Protein AF-A0A4Q0ATI3-F1 (afdb_monomer_lite)

Structure (mmCIF, N/CA/C/O backbone):
data_AF-A0A4Q0ATI3-F1
#
_entry.id   AF-A0A4Q0ATI3-F1
#
loop_
_atom_site.group_PDB
_atom_site.id
_atom_site.type_symbol
_atom_site.label_atom_id
_atom_site.label_alt_id
_atom_site.label_comp_id
_atom_site.label_asym_id
_atom_site.label_entity_id
_atom_site.label_seq_id
_atom_site.pdbx_PDB_ins_code
_atom_site.Cartn_x
_atom_site.Cartn_y
_atom_site.Cartn_z
_atom_site.occupancy
_atom_site.B_iso_or_equiv
_atom_site.auth_seq_id
_atom_site.auth_comp_id
_atom_site.auth_asym_id
_atom_site.auth_atom_id
_atom_site.pdbx_PDB_model_num
ATOM 1 N N . MET A 1 1 ? -7.472 21.728 -26.990 1.00 36.69 1 MET A N 1
ATOM 2 C CA . MET A 1 1 ? -7.647 21.564 -25.530 1.00 36.69 1 MET A CA 1
ATOM 3 C C . MET A 1 1 ? -6.303 21.806 -24.862 1.00 36.69 1 MET A C 1
ATOM 5 O O . MET A 1 1 ? -5.359 21.087 -25.170 1.00 36.69 1 MET A O 1
ATOM 9 N N . CYS A 1 2 ? -6.178 22.841 -24.030 1.00 35.06 2 CYS A N 1
ATOM 10 C CA . CYS A 1 2 ? -4.958 23.088 -23.259 1.00 35.06 2 CYS A CA 1
ATOM 11 C C . CYS A 1 2 ? -4.830 22.022 -22.162 1.00 35.06 2 CYS A C 1
ATOM 13 O O . CYS A 1 2 ? -5.774 21.813 -21.405 1.00 35.06 2 CYS A O 1
ATOM 15 N N . ARG A 1 3 ? -3.687 21.327 -22.089 1.00 40.62 3 ARG A N 1
ATOM 16 C CA . ARG A 1 3 ? -3.383 20.433 -20.963 1.00 40.62 3 ARG A CA 1
ATOM 17 C C . ARG A 1 3 ? -3.217 21.284 -19.710 1.00 40.62 3 ARG A C 1
ATOM 19 O O . ARG A 1 3 ? -2.362 22.166 -19.693 1.00 40.62 3 ARG A O 1
ATOM 26 N N . VAL A 1 4 ? -4.017 21.004 -18.686 1.00 48.06 4 VAL A N 1
ATOM 27 C CA . VAL A 1 4 ? -3.806 21.563 -17.348 1.00 48.06 4 VAL A CA 1
ATOM 28 C C . VAL A 1 4 ? -2.417 21.108 -16.870 1.00 48.06 4 VAL A C 1
ATOM 30 O O . VAL A 1 4 ? -2.099 19.921 -17.010 1.00 48.06 4 VAL A O 1
ATOM 33 N N . PRO A 1 5 ? -1.549 22.017 -16.393 1.00 54.84 5 PRO A N 1
ATOM 34 C CA . PRO A 1 5 ? -0.256 21.641 -15.835 1.00 54.84 5 PRO A CA 1
ATOM 35 C C . PRO A 1 5 ? -0.455 20.708 -14.637 1.00 54.84 5 PRO A C 1
ATOM 37 O O . PRO A 1 5 ? -1.240 21.023 -13.749 1.00 54.84 5 PRO A O 1
ATOM 40 N N . GLN A 1 6 ? 0.257 19.578 -14.612 1.00 62.47 6 GLN A N 1
ATOM 41 C CA . GLN A 1 6 ? 0.248 18.680 -13.454 1.00 62.47 6 GLN A CA 1
ATOM 42 C C . GLN A 1 6 ? 0.822 19.389 -12.229 1.00 62.47 6 GLN A C 1
ATOM 44 O O . GLN A 1 6 ? 1.816 20.119 -12.340 1.00 62.47 6 GLN A O 1
ATOM 49 N N . THR A 1 7 ? 0.233 19.140 -11.063 1.00 76.25 7 THR A N 1
ATOM 50 C CA . THR A 1 7 ? 0.776 19.652 -9.801 1.00 76.25 7 THR A CA 1
ATOM 51 C C . THR A 1 7 ? 2.115 18.976 -9.475 1.00 76.25 7 THR A C 1
ATOM 53 O O . THR A 1 7 ? 2.451 17.904 -9.990 1.00 76.25 7 THR A O 1
ATOM 56 N N . PHE A 1 8 ? 2.926 19.597 -8.612 1.00 71.50 8 PHE A N 1
ATOM 57 C CA . PHE A 1 8 ? 4.184 18.989 -8.158 1.00 71.50 8 PHE A CA 1
ATOM 58 C C . PHE A 1 8 ? 3.948 17.637 -7.456 1.00 71.50 8 PHE A C 1
ATOM 60 O O . PHE A 1 8 ? 4.735 16.711 -7.660 1.00 71.50 8 PHE A O 1
ATOM 67 N N . SER A 1 9 ? 2.840 17.507 -6.710 1.00 77.81 9 SER A N 1
ATOM 68 C CA . SER A 1 9 ? 2.417 16.250 -6.072 1.00 77.81 9 SER A CA 1
ATOM 69 C C . SER A 1 9 ? 2.140 15.172 -7.113 1.00 77.81 9 SER A C 1
ATOM 71 O O . SER A 1 9 ? 2.820 14.151 -7.119 1.00 77.81 9 SER A O 1
ATOM 73 N N . GLU A 1 10 ? 1.266 15.448 -8.086 1.00 81.75 10 GLU A N 1
ATOM 74 C CA . GLU A 1 10 ? 0.911 14.500 -9.154 1.00 81.75 10 GLU A CA 1
ATOM 75 C C . GLU A 1 10 ? 2.138 14.028 -9.943 1.00 81.75 10 GLU A C 1
ATOM 77 O O . GLU A 1 10 ? 2.260 12.858 -10.325 1.00 81.75 10 GLU A O 1
ATOM 82 N N . ARG A 1 11 ? 3.090 14.938 -10.180 1.00 83.88 11 ARG A N 1
ATOM 83 C CA . ARG A 1 11 ? 4.348 14.594 -10.839 1.00 83.88 11 ARG A CA 1
ATOM 84 C C . ARG A 1 11 ? 5.186 13.642 -9.985 1.00 83.88 11 ARG A C 1
ATOM 86 O O . ARG A 1 11 ? 5.739 12.684 -10.529 1.00 83.88 11 ARG A O 1
ATOM 93 N N . ASN A 1 12 ? 5.301 13.900 -8.684 1.00 87.38 12 ASN A N 1
ATOM 94 C CA . ASN A 1 12 ? 6.060 13.055 -7.766 1.00 87.38 12 ASN A CA 1
ATOM 95 C C . ASN A 1 12 ? 5.412 11.668 -7.601 1.00 87.38 12 ASN A C 1
ATOM 97 O O . ASN A 1 12 ? 6.101 10.652 -7.690 1.00 87.38 12 ASN A O 1
ATOM 101 N N . GLU A 1 13 ? 4.087 11.614 -7.476 1.00 91.44 13 GLU A N 1
ATOM 102 C CA . GLU A 1 13 ? 3.298 10.376 -7.438 1.00 91.44 13 GLU A CA 1
ATOM 103 C C . GLU A 1 13 ? 3.524 9.535 -8.698 1.00 91.44 13 GLU A C 1
ATOM 105 O O . GLU A 1 13 ? 3.851 8.348 -8.623 1.00 91.44 13 GLU A O 1
ATOM 110 N N . GLY A 1 14 ? 3.444 10.161 -9.878 1.00 92.12 14 GLY A N 1
ATOM 111 C CA . GLY A 1 14 ? 3.711 9.491 -11.149 1.00 92.12 14 GLY A CA 1
ATOM 112 C C . GLY A 1 14 ? 5.133 8.930 -11.245 1.00 92.12 14 GLY A C 1
ATOM 113 O O . GLY A 1 14 ? 5.334 7.853 -11.813 1.00 92.12 14 GLY A O 1
ATOM 114 N N . ILE A 1 15 ? 6.124 9.617 -10.667 1.00 92.31 15 ILE A N 1
ATOM 115 C CA . ILE A 1 15 ? 7.509 9.134 -10.601 1.00 92.31 15 ILE A CA 1
ATOM 116 C C . ILE A 1 15 ? 7.609 7.905 -9.691 1.00 92.31 15 ILE A C 1
ATOM 118 O O . ILE A 1 15 ? 8.224 6.913 -10.088 1.00 92.31 15 ILE A O 1
ATOM 122 N N . ILE A 1 16 ? 6.993 7.942 -8.506 1.00 93.25 16 ILE A N 1
ATOM 123 C CA . ILE A 1 16 ? 6.996 6.821 -7.557 1.00 93.25 16 ILE A CA 1
ATOM 124 C C . ILE A 1 16 ? 6.342 5.587 -8.192 1.00 93.25 16 ILE A C 1
ATOM 126 O O . ILE A 1 16 ? 6.972 4.529 -8.253 1.00 93.25 16 ILE A O 1
ATOM 130 N N . ARG A 1 17 ? 5.137 5.737 -8.763 1.00 95.38 17 ARG A N 1
ATOM 131 C CA . ARG A 1 17 ? 4.416 4.665 -9.478 1.00 95.38 17 ARG A CA 1
ATOM 132 C C . ARG A 1 17 ? 5.239 4.077 -10.617 1.00 95.38 17 ARG A C 1
ATOM 134 O O . ARG A 1 17 ? 5.272 2.865 -10.814 1.00 95.38 17 ARG A O 1
ATOM 141 N N . THR A 1 18 ? 5.945 4.935 -11.350 1.00 94.94 18 THR A N 1
ATOM 142 C CA . THR A 1 18 ? 6.803 4.521 -12.463 1.00 94.94 18 THR A CA 1
ATOM 143 C C . THR A 1 18 ? 7.955 3.652 -11.997 1.00 94.94 18 THR A C 1
ATOM 145 O O . THR A 1 18 ? 8.135 2.558 -12.523 1.00 94.94 18 THR A O 1
ATOM 148 N N . VAL A 1 19 ? 8.735 4.114 -11.022 1.00 94.31 19 VAL A N 1
ATOM 149 C CA . VAL A 1 19 ? 9.889 3.351 -10.529 1.00 94.31 19 VAL A CA 1
ATOM 150 C C . VAL A 1 19 ? 9.429 2.027 -9.923 1.00 94.31 19 VAL A C 1
ATOM 152 O O . VAL A 1 19 ? 10.027 0.992 -10.220 1.00 94.31 19 VAL A O 1
ATOM 155 N N . ALA A 1 20 ? 8.334 2.058 -9.158 1.00 94.94 20 ALA A N 1
ATOM 156 C CA . ALA A 1 20 ? 7.694 0.876 -8.599 1.00 94.94 20 ALA A CA 1
ATOM 157 C C . ALA A 1 20 ? 7.330 -0.149 -9.673 1.00 94.94 20 ALA A C 1
ATOM 159 O O . ALA A 1 20 ? 7.746 -1.305 -9.586 1.00 94.94 20 ALA A O 1
ATOM 160 N N . LEU A 1 21 ? 6.609 0.279 -10.714 1.00 95.56 21 LEU A N 1
ATOM 161 C CA . LEU A 1 21 ? 6.236 -0.604 -11.810 1.00 95.56 21 LEU A CA 1
ATOM 162 C C . LEU A 1 21 ? 7.480 -1.152 -12.518 1.00 95.56 21 LEU A C 1
ATOM 164 O O . LEU A 1 21 ? 7.590 -2.358 -12.695 1.00 95.56 21 LEU A O 1
ATOM 168 N N . MET A 1 22 ? 8.449 -0.308 -12.886 1.00 95.12 22 MET A N 1
ATOM 169 C CA . MET A 1 22 ? 9.633 -0.775 -13.619 1.00 95.12 22 MET A CA 1
ATOM 170 C C . MET A 1 22 ? 10.433 -1.823 -12.833 1.00 95.12 22 MET A C 1
ATOM 172 O O . MET A 1 22 ? 10.896 -2.799 -13.421 1.00 95.12 22 MET A O 1
ATOM 176 N N . ARG A 1 23 ? 10.575 -1.658 -11.511 1.00 93.50 23 ARG A N 1
ATOM 177 C CA . ARG A 1 23 ? 11.232 -2.645 -10.639 1.00 93.50 23 ARG A CA 1
ATOM 178 C C . ARG A 1 23 ? 10.413 -3.923 -10.493 1.00 93.50 23 ARG A C 1
ATOM 180 O O . ARG A 1 23 ? 10.976 -5.012 -10.579 1.00 93.50 23 ARG A O 1
ATOM 187 N N . HIS A 1 24 ? 9.097 -3.799 -10.336 1.00 93.19 24 HIS A N 1
ATOM 188 C CA . HIS A 1 24 ? 8.193 -4.943 -10.279 1.00 93.19 24 HIS A CA 1
ATOM 189 C C . HIS A 1 24 ? 8.261 -5.783 -11.563 1.00 93.19 24 HIS A C 1
ATOM 191 O O . HIS A 1 24 ? 8.508 -6.987 -11.499 1.00 93.19 24 HIS A O 1
ATOM 197 N N . LEU A 1 25 ? 8.154 -5.145 -12.733 1.00 93.88 25 LEU A N 1
ATOM 198 C CA . LEU A 1 25 ? 8.261 -5.827 -14.023 1.00 93.88 25 LEU A CA 1
ATOM 199 C C . LEU A 1 25 ? 9.654 -6.429 -14.231 1.00 93.88 25 LEU A C 1
ATOM 201 O O . LEU A 1 25 ? 9.760 -7.545 -14.730 1.00 93.88 25 LEU A O 1
ATOM 205 N N . ALA A 1 26 ? 10.721 -5.729 -13.824 1.00 93.31 26 ALA A N 1
ATOM 206 C CA . ALA A 1 26 ? 12.080 -6.260 -13.892 1.00 93.31 26 ALA A CA 1
ATOM 207 C C . ALA A 1 26 ? 12.237 -7.553 -13.076 1.00 93.31 26 ALA A C 1
ATOM 209 O O . ALA A 1 26 ? 12.835 -8.513 -13.562 1.00 93.31 26 ALA A O 1
ATOM 210 N N . SER A 1 27 ? 11.644 -7.593 -11.880 1.00 92.75 27 SER A N 1
ATOM 211 C CA . SER A 1 27 ? 11.609 -8.783 -11.030 1.00 92.75 27 SER A CA 1
ATOM 212 C C . SER A 1 27 ? 10.852 -9.938 -11.695 1.00 92.75 27 SER A C 1
ATOM 214 O O . SER A 1 27 ? 11.406 -11.029 -11.817 1.00 92.75 27 SER A O 1
ATOM 216 N N . ILE A 1 28 ? 9.649 -9.683 -12.233 1.00 92.00 28 ILE A N 1
ATOM 217 C CA . ILE A 1 28 ? 8.835 -10.694 -12.939 1.00 92.00 28 ILE A CA 1
ATOM 218 C C . ILE A 1 28 ? 9.613 -11.350 -14.085 1.00 92.00 28 ILE A C 1
ATOM 220 O O . ILE A 1 28 ? 9.552 -12.564 -14.266 1.00 92.00 28 ILE A O 1
ATOM 224 N N . VAL A 1 29 ? 10.346 -10.556 -14.868 1.00 92.88 29 VAL A N 1
ATOM 225 C CA . VAL A 1 29 ? 11.060 -11.053 -16.056 1.00 92.88 29 VAL A CA 1
ATOM 226 C C . VAL A 1 29 ? 12.499 -11.493 -15.764 1.00 92.88 29 VAL A C 1
ATOM 228 O O . VAL A 1 29 ? 13.213 -11.887 -16.686 1.00 92.88 29 VAL A O 1
ATOM 231 N N . GLY A 1 30 ? 12.942 -11.427 -14.504 1.00 93.25 30 GLY A N 1
ATOM 232 C CA . GLY A 1 30 ? 14.261 -11.892 -14.069 1.00 93.25 30 GLY A CA 1
ATOM 233 C C . GLY A 1 30 ? 15.441 -11.014 -14.507 1.00 93.25 30 GLY A C 1
ATOM 234 O O . GLY A 1 30 ? 16.559 -11.512 -14.645 1.00 93.25 30 GLY A O 1
ATOM 235 N N . VAL A 1 31 ? 15.227 -9.715 -14.738 1.00 93.62 31 VAL A N 1
ATOM 236 C CA . VAL A 1 31 ? 16.283 -8.765 -15.142 1.00 93.62 31 VAL A CA 1
ATOM 237 C C . VAL A 1 31 ? 16.651 -7.816 -14.005 1.00 93.62 31 VAL A C 1
ATOM 239 O O . VAL A 1 31 ? 15.828 -7.460 -13.171 1.00 93.62 31 VAL A O 1
ATOM 242 N N . LYS A 1 32 ? 17.910 -7.367 -13.976 1.00 89.12 32 LYS A N 1
ATOM 243 C CA . LYS A 1 32 ? 18.469 -6.599 -12.849 1.00 89.12 32 LYS A CA 1
ATOM 244 C C . LYS A 1 32 ? 18.604 -5.103 -13.114 1.00 89.12 32 LYS A C 1
ATOM 246 O O . LYS A 1 32 ? 18.856 -4.338 -12.189 1.00 89.12 32 LYS A O 1
ATOM 251 N N . ASN A 1 33 ? 18.509 -4.665 -14.368 1.00 88.62 33 ASN A N 1
ATOM 252 C CA . ASN A 1 33 ? 18.711 -3.262 -14.723 1.00 88.62 33 ASN A CA 1
ATOM 253 C C . ASN A 1 33 ? 17.933 -2.845 -15.977 1.00 88.62 33 ASN A C 1
ATOM 255 O O . ASN A 1 33 ? 17.455 -3.678 -16.750 1.00 88.62 33 ASN A O 1
ATOM 259 N N . ALA A 1 34 ? 17.857 -1.529 -16.192 1.00 90.75 34 ALA A N 1
ATOM 260 C CA . ALA A 1 34 ? 17.110 -0.922 -17.291 1.00 90.75 34 ALA A CA 1
ATOM 261 C C . ALA A 1 34 ? 17.554 -1.406 -18.680 1.00 90.75 34 ALA A C 1
ATOM 263 O O . ALA A 1 34 ? 16.727 -1.533 -19.578 1.00 90.75 34 ALA A O 1
ATOM 264 N N . TYR A 1 35 ? 18.845 -1.688 -18.866 1.00 89.94 35 TYR A N 1
ATOM 265 C CA . TYR A 1 35 ? 19.375 -2.159 -20.144 1.00 89.94 35 TYR A CA 1
ATOM 266 C C . TYR A 1 35 ? 18.943 -3.598 -20.448 1.00 89.94 35 TYR A C 1
ATOM 268 O O . TYR A 1 35 ? 18.492 -3.889 -21.556 1.00 89.94 35 TYR A O 1
ATOM 276 N N . GLN A 1 36 ? 19.030 -4.492 -19.459 1.00 92.62 36 GLN A N 1
ATOM 277 C CA . GLN A 1 36 ? 18.541 -5.867 -19.580 1.00 92.62 36 GLN A CA 1
ATOM 278 C C . GLN A 1 36 ? 17.027 -5.898 -19.821 1.00 92.62 36 GLN A C 1
ATOM 280 O O . GLN A 1 36 ? 16.569 -6.627 -20.698 1.00 92.62 36 GLN A O 1
ATOM 285 N N . PHE A 1 37 ? 16.269 -5.052 -19.116 1.00 93.19 37 PHE A N 1
ATOM 286 C CA . PHE A 1 37 ? 14.837 -4.889 -19.359 1.00 93.19 37 PHE A CA 1
ATOM 287 C C . PHE A 1 37 ? 14.547 -4.410 -20.785 1.00 93.19 37 PHE A C 1
ATOM 289 O O . PHE A 1 37 ? 13.700 -4.979 -21.464 1.00 93.19 37 PHE A O 1
ATOM 296 N N . ALA A 1 38 ? 15.279 -3.406 -21.273 1.00 90.38 38 ALA A N 1
ATOM 297 C CA . ALA A 1 38 ? 15.101 -2.884 -22.623 1.00 90.38 38 ALA A CA 1
ATOM 298 C C . ALA A 1 38 ? 15.378 -3.944 -23.702 1.00 90.38 38 ALA A C 1
ATOM 300 O O . ALA A 1 38 ? 14.607 -4.065 -24.649 1.00 90.38 38 ALA A O 1
ATOM 301 N N . LYS A 1 39 ? 16.430 -4.759 -23.533 1.00 89.62 39 LYS A N 1
ATOM 302 C CA . LYS A 1 39 ? 16.717 -5.896 -24.424 1.00 89.62 39 LYS A CA 1
ATOM 303 C C . LYS A 1 39 ? 15.596 -6.928 -24.430 1.00 89.62 39 LYS A C 1
ATOM 305 O O . LYS A 1 39 ? 15.197 -7.388 -25.495 1.00 89.62 39 LYS A O 1
ATOM 310 N N . TRP A 1 40 ? 15.102 -7.290 -23.247 1.00 91.75 40 TRP A N 1
ATOM 311 C CA . TRP A 1 40 ? 13.974 -8.207 -23.119 1.00 91.75 40 TRP A CA 1
ATOM 312 C C . TRP A 1 40 ? 12.723 -7.647 -23.814 1.00 91.75 40 TRP A C 1
ATOM 314 O O . TRP A 1 40 ? 12.096 -8.348 -24.605 1.00 91.75 40 TRP A O 1
ATOM 324 N N . PHE A 1 41 ? 12.410 -6.370 -23.584 1.00 89.44 41 PHE A N 1
ATOM 325 C CA . PHE A 1 41 ? 11.259 -5.690 -24.175 1.00 89.44 41 PHE A CA 1
ATOM 326 C C . PHE A 1 41 ? 11.351 -5.639 -25.707 1.00 89.44 41 PHE A C 1
ATOM 328 O O . PHE A 1 41 ? 10.392 -5.997 -26.393 1.00 89.44 41 PHE A O 1
ATOM 335 N N . ASP A 1 42 ? 12.513 -5.249 -26.243 1.00 87.94 42 ASP A N 1
ATOM 336 C CA . ASP A 1 42 ? 12.778 -5.212 -27.686 1.00 87.94 42 ASP A CA 1
ATOM 337 C C . ASP A 1 42 ? 12.614 -6.608 -28.315 1.00 87.94 42 ASP A C 1
ATOM 339 O O . ASP A 1 42 ? 12.013 -6.731 -29.377 1.00 87.94 42 ASP A O 1
ATOM 343 N N . GLY A 1 43 ? 13.068 -7.671 -27.637 1.00 85.56 43 GLY A N 1
ATOM 344 C CA . GLY A 1 43 ? 12.930 -9.053 -28.113 1.00 85.56 43 GLY A CA 1
ATOM 345 C C . GLY A 1 43 ? 11.498 -9.603 -28.091 1.00 85.56 43 GLY A C 1
ATOM 346 O O . GLY A 1 43 ? 11.194 -10.544 -28.821 1.00 85.56 43 GLY A O 1
ATOM 347 N N . LYS A 1 44 ? 10.603 -9.035 -27.272 1.00 84.25 44 LYS A N 1
ATOM 348 C CA . LYS A 1 44 ? 9.177 -9.410 -27.228 1.00 84.25 44 LYS A CA 1
ATOM 349 C C . LYS A 1 44 ? 8.327 -8.626 -28.221 1.00 84.25 44 LYS A C 1
ATOM 351 O O . LYS A 1 44 ? 7.332 -9.149 -28.721 1.00 84.25 44 LYS A O 1
ATOM 356 N N . GLN A 1 45 ? 8.710 -7.392 -28.539 1.00 73.81 45 GLN A N 1
ATOM 357 C CA . GLN A 1 45 ? 8.115 -6.666 -29.654 1.00 73.81 45 GLN A CA 1
ATOM 358 C C . GLN A 1 45 ? 8.710 -7.197 -30.953 1.00 73.81 45 GLN A C 1
ATOM 360 O O . GLN A 1 45 ? 9.758 -6.727 -31.370 1.00 73.81 45 GLN A O 1
ATOM 365 N N . ASN A 1 46 ? 8.046 -8.177 -31.574 1.00 60.38 46 ASN A N 1
ATOM 366 C CA . ASN A 1 46 ? 8.428 -8.785 -32.854 1.00 60.38 46 ASN A CA 1
ATOM 367 C C . ASN A 1 46 ? 8.791 -7.686 -33.882 1.00 60.38 46 ASN A C 1
ATOM 3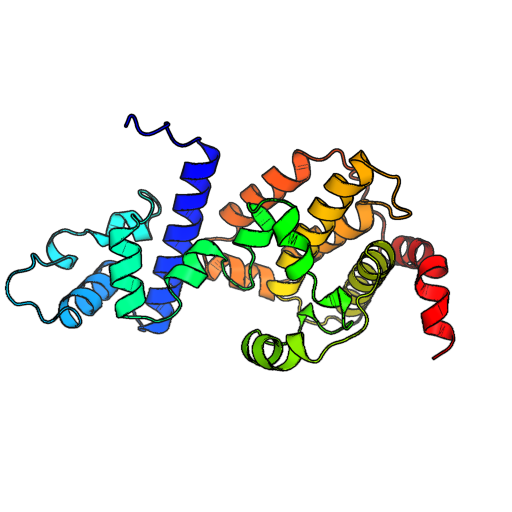69 O O . ASN A 1 46 ? 7.916 -7.024 -34.446 1.00 60.38 46 ASN A O 1
ATOM 373 N N . THR A 1 47 ? 10.084 -7.379 -34.011 1.00 53.66 47 THR A N 1
ATOM 374 C CA . THR A 1 47 ? 10.539 -6.050 -34.441 1.00 53.66 47 THR A CA 1
ATOM 375 C C . THR A 1 47 ? 10.715 -6.011 -35.951 1.00 53.66 47 THR A C 1
ATOM 377 O O . THR A 1 47 ? 11.825 -6.025 -36.470 1.00 53.66 47 THR A O 1
ATOM 380 N N . PHE A 1 48 ? 9.611 -5.897 -36.684 1.00 44.66 48 PHE A N 1
ATOM 381 C CA . PHE A 1 48 ? 9.665 -5.308 -38.019 1.00 44.66 48 PHE A CA 1
ATOM 382 C C . PHE A 1 48 ? 9.509 -3.783 -37.858 1.00 44.66 48 PHE A C 1
ATOM 384 O O . PHE A 1 48 ? 8.428 -3.284 -37.560 1.00 44.66 48 PHE A O 1
ATOM 391 N N . ASN A 1 49 ? 10.614 -3.037 -38.006 1.00 51.28 49 ASN A N 1
ATOM 392 C CA . ASN A 1 49 ? 10.672 -1.564 -38.099 1.00 51.28 49 ASN A CA 1
ATOM 393 C C . ASN A 1 49 ? 10.383 -0.695 -36.848 1.00 51.28 49 ASN A C 1
ATOM 395 O O . ASN A 1 49 ? 9.961 0.454 -36.988 1.00 51.28 49 ASN A O 1
ATOM 399 N N . ARG A 1 50 ? 10.682 -1.142 -35.619 1.00 60.53 50 ARG A N 1
ATOM 400 C CA . ARG A 1 50 ? 10.751 -0.227 -34.452 1.00 60.53 50 ARG A CA 1
ATOM 401 C C . ARG A 1 50 ? 12.187 -0.049 -33.963 1.00 60.53 50 ARG A C 1
ATOM 403 O O . ARG A 1 50 ? 12.919 -1.021 -33.823 1.00 60.53 50 ARG A O 1
ATOM 410 N N . ALA A 1 51 ? 12.582 1.201 -33.706 1.00 65.25 51 ALA A N 1
ATOM 411 C CA . ALA A 1 51 ? 13.895 1.530 -33.155 1.00 65.25 51 ALA A CA 1
ATOM 412 C C . ALA A 1 51 ? 14.092 0.873 -31.776 1.00 65.25 51 ALA A C 1
ATOM 414 O O . ALA A 1 51 ? 13.197 0.938 -30.930 1.00 65.25 51 ALA A O 1
ATOM 415 N N . SER A 1 52 ? 15.265 0.268 -31.554 1.00 72.50 52 SER A N 1
ATOM 416 C CA . SER A 1 52 ? 15.607 -0.417 -30.301 1.00 72.50 52 SER A CA 1
ATOM 417 C C . SER A 1 52 ? 15.547 0.538 -29.107 1.00 72.50 52 SER A C 1
ATOM 419 O O . SER A 1 52 ? 16.235 1.564 -29.070 1.00 72.50 52 SER A O 1
ATOM 421 N N . THR A 1 53 ? 14.757 0.173 -28.097 1.00 76.31 53 THR A N 1
ATOM 422 C CA . THR A 1 53 ? 14.665 0.933 -26.846 1.00 76.31 53 THR A CA 1
ATOM 423 C C . THR A 1 53 ? 15.901 0.752 -25.969 1.00 76.31 53 THR A C 1
ATOM 425 O O . THR A 1 53 ? 16.205 1.634 -25.158 1.00 76.31 53 THR A O 1
ATOM 428 N N . ALA A 1 54 ? 16.640 -0.348 -26.157 1.00 71.38 54 ALA A N 1
ATOM 429 C CA . ALA A 1 54 ? 17.930 -0.579 -25.517 1.00 71.38 54 ALA A CA 1
ATOM 430 C C . ALA A 1 54 ? 19.000 0.390 -26.034 1.00 71.38 54 ALA A C 1
ATOM 432 O O . ALA A 1 54 ? 19.710 0.993 -25.230 1.00 71.38 54 ALA A O 1
ATOM 433 N N . ALA A 1 55 ? 19.074 0.592 -27.354 1.00 67.81 55 ALA A N 1
ATOM 434 C CA . ALA A 1 55 ? 20.024 1.523 -27.963 1.00 67.81 55 ALA A CA 1
ATOM 435 C C . ALA A 1 55 ? 19.717 2.987 -27.607 1.00 67.81 55 ALA A C 1
ATOM 437 O O . ALA A 1 55 ? 20.629 3.777 -27.382 1.00 67.81 55 ALA A O 1
ATOM 438 N N . SER A 1 56 ? 18.435 3.349 -27.505 1.00 71.69 56 SER A N 1
ATOM 439 C CA . SER A 1 56 ? 18.025 4.722 -27.193 1.00 71.69 56 SER A CA 1
ATOM 440 C C . SER A 1 56 ? 18.005 5.044 -25.691 1.00 71.69 56 SER A C 1
ATOM 442 O O . SER A 1 56 ? 17.638 6.156 -25.316 1.00 71.69 56 SER A O 1
ATOM 444 N N . GLY A 1 57 ? 18.275 4.065 -24.818 1.00 76.38 57 GLY A N 1
ATOM 445 C CA . GLY A 1 57 ? 18.173 4.224 -23.366 1.00 76.38 57 GLY A CA 1
ATOM 446 C C . GLY A 1 57 ? 16.776 4.631 -22.883 1.00 76.38 57 GLY A C 1
ATOM 447 O O . GLY A 1 57 ? 16.653 5.262 -21.838 1.00 76.38 57 GLY A O 1
ATOM 448 N N . LYS A 1 58 ? 15.708 4.304 -23.626 1.00 80.50 58 LYS A N 1
ATOM 449 C CA . LYS A 1 58 ? 14.359 4.862 -23.390 1.00 80.50 58 LYS A CA 1
ATOM 450 C C . LYS A 1 58 ? 13.857 4.613 -21.967 1.00 80.50 58 LYS A C 1
ATOM 452 O O . LYS A 1 58 ? 13.273 5.499 -21.352 1.00 80.50 58 LYS A O 1
ATOM 457 N N . TRP A 1 59 ? 14.113 3.413 -21.454 1.00 88.19 59 TRP A N 1
ATOM 458 C CA . TRP A 1 59 ? 13.649 2.972 -20.143 1.00 88.19 59 TRP A CA 1
ATOM 459 C C . TRP A 1 59 ? 14.528 3.458 -18.987 1.00 88.19 59 TRP A C 1
ATOM 461 O O . TRP A 1 59 ? 14.063 3.468 -17.851 1.00 88.19 59 TRP A O 1
ATOM 471 N N . SER A 1 60 ? 15.770 3.896 -19.238 1.00 88.69 60 SER A N 1
ATOM 472 C CA . SER A 1 60 ? 16.710 4.263 -18.164 1.00 88.69 60 SER A CA 1
ATOM 473 C C . SER A 1 60 ? 16.164 5.392 -17.290 1.00 88.69 60 SER A C 1
ATOM 475 O O . SER A 1 60 ? 16.195 5.296 -16.066 1.00 88.69 60 SER A O 1
ATOM 477 N N . ARG A 1 61 ? 15.557 6.403 -17.920 1.00 90.56 61 ARG A N 1
ATOM 478 C CA . ARG A 1 61 ? 14.947 7.556 -17.243 1.00 90.56 61 ARG A CA 1
ATOM 479 C C . ARG A 1 61 ? 13.716 7.183 -16.416 1.00 90.56 61 ARG A C 1
ATOM 481 O O . ARG A 1 61 ? 13.434 7.850 -15.422 1.00 90.56 61 ARG A O 1
ATOM 488 N N . ASN A 1 62 ? 12.987 6.138 -16.815 1.00 91.94 62 ASN A N 1
ATOM 489 C CA . ASN A 1 62 ? 11.865 5.611 -16.039 1.00 91.94 62 ASN A CA 1
ATOM 490 C C . ASN A 1 62 ? 12.380 4.837 -14.817 1.00 91.94 62 ASN A C 1
ATOM 492 O O . ASN A 1 62 ? 11.952 5.112 -13.701 1.00 91.94 62 ASN A O 1
ATOM 496 N N . PHE A 1 63 ? 13.364 3.949 -14.999 1.00 90.50 63 PHE A N 1
ATOM 497 C CA . PHE A 1 63 ? 13.995 3.207 -13.899 1.00 90.50 63 PHE A CA 1
ATOM 498 C C . PHE A 1 63 ? 14.646 4.119 -12.852 1.00 90.50 63 PHE A C 1
ATOM 500 O O . PHE A 1 63 ? 14.590 3.824 -11.662 1.00 90.50 63 PHE A O 1
ATOM 507 N N . SER A 1 64 ? 15.253 5.228 -13.279 1.00 88.56 64 SER A N 1
ATOM 508 C CA . SER A 1 64 ? 15.893 6.189 -12.378 1.00 88.56 64 SER A CA 1
ATOM 509 C C . SER A 1 64 ? 14.915 7.186 -11.743 1.00 88.56 64 SER A C 1
ATOM 511 O O . SER A 1 64 ? 15.350 8.068 -11.007 1.00 88.56 64 SER A O 1
ATOM 513 N N . GLY A 1 65 ? 13.621 7.129 -12.079 1.00 87.88 65 GLY A N 1
ATOM 514 C CA . GLY A 1 65 ? 12.616 8.063 -11.567 1.00 87.88 65 GLY A CA 1
ATOM 515 C C . GLY A 1 65 ? 12.787 9.506 -12.044 1.00 87.88 65 GLY A C 1
ATOM 516 O O . GLY A 1 65 ? 12.391 10.435 -11.349 1.00 87.88 65 GLY A O 1
ATOM 517 N N . GLN A 1 66 ? 13.390 9.723 -13.215 1.00 88.06 66 GLN A N 1
ATOM 518 C CA . GLN A 1 66 ? 13.494 11.062 -13.808 1.00 88.06 66 GLN A CA 1
ATOM 519 C C . GLN A 1 66 ? 12.221 11.464 -14.559 1.00 88.06 66 GLN A C 1
ATOM 521 O O . GLN A 1 66 ? 11.932 12.653 -14.703 1.00 88.06 66 GLN A O 1
ATOM 526 N N . VAL A 1 67 ? 11.499 10.480 -15.105 1.00 90.19 67 VAL A N 1
ATOM 527 C CA . VAL A 1 67 ? 10.312 10.693 -15.940 1.00 90.19 67 VAL A CA 1
ATOM 528 C C . VAL A 1 67 ? 9.268 9.627 -15.632 1.00 90.19 67 VAL A C 1
ATOM 530 O O . VAL A 1 67 ? 9.591 8.439 -15.579 1.00 90.19 67 VAL A O 1
ATOM 533 N N . SER A 1 68 ? 8.014 10.052 -15.487 1.00 91.88 68 SER A N 1
ATOM 534 C CA . SER A 1 68 ? 6.874 9.153 -15.316 1.00 91.88 68 SER A CA 1
ATOM 535 C C . SER A 1 68 ? 6.517 8.426 -16.617 1.00 91.88 68 SER A C 1
ATOM 537 O O . SER A 1 68 ? 6.743 8.940 -17.717 1.00 91.88 68 SER A O 1
ATOM 539 N N . LEU A 1 69 ? 5.939 7.232 -16.513 1.00 91.38 69 LEU A N 1
ATOM 540 C CA . LEU A 1 69 ? 5.414 6.501 -17.660 1.00 91.38 69 LEU A CA 1
ATOM 541 C C . LEU A 1 69 ? 4.231 7.247 -18.276 1.00 91.38 69 LEU A C 1
ATOM 543 O O . LEU A 1 69 ? 3.350 7.760 -17.587 1.00 91.38 69 LEU A O 1
ATOM 547 N N . LYS A 1 70 ? 4.215 7.296 -19.606 1.00 90.25 70 LYS A N 1
ATOM 548 C CA . LYS A 1 70 ? 3.075 7.796 -20.380 1.00 90.25 70 LYS A CA 1
ATOM 549 C C . LYS A 1 70 ? 2.051 6.680 -20.592 1.00 90.25 70 LYS A C 1
ATOM 551 O O . LYS A 1 70 ? 2.426 5.511 -20.637 1.00 90.25 70 LYS A O 1
ATOM 556 N N . GLY A 1 71 ? 0.789 7.048 -20.832 1.00 89.12 71 GLY A N 1
ATOM 557 C CA . GLY A 1 71 ? -0.301 6.096 -21.096 1.00 89.12 71 GLY A CA 1
ATOM 558 C C . GLY A 1 71 ? 0.035 5.066 -22.179 1.00 89.12 71 GLY A C 1
ATOM 559 O O . GLY A 1 71 ? -0.048 3.874 -21.923 1.00 89.12 71 GLY A O 1
ATOM 560 N N . GLU A 1 72 ? 0.566 5.514 -23.321 1.00 88.38 72 GLU A N 1
ATOM 561 C CA . GLU A 1 72 ? 0.996 4.622 -24.410 1.00 88.38 72 GLU A CA 1
ATOM 562 C C . GLU A 1 72 ? 2.082 3.619 -23.984 1.00 88.38 72 GLU A C 1
ATOM 564 O O . GLU A 1 72 ? 2.141 2.505 -24.494 1.00 88.38 72 GLU A O 1
ATOM 569 N N . GLN A 1 73 ? 2.976 4.001 -23.063 1.00 90.31 73 GLN A N 1
ATOM 570 C CA . GLN A 1 73 ? 3.995 3.081 -22.550 1.00 90.31 73 GLN A CA 1
ATOM 571 C C . GLN A 1 73 ? 3.361 2.032 -21.639 1.00 90.31 73 GLN A C 1
ATOM 573 O O . GLN A 1 73 ? 3.735 0.868 -21.734 1.00 90.31 73 GLN A O 1
ATOM 578 N N . LEU A 1 74 ? 2.396 2.429 -20.806 1.00 92.31 74 LEU A N 1
ATOM 579 C CA . LEU A 1 74 ? 1.635 1.503 -19.967 1.00 92.31 74 LEU A CA 1
ATOM 580 C C . LEU A 1 74 ? 0.844 0.510 -20.822 1.00 92.31 74 LEU A C 1
ATOM 582 O O . LEU A 1 74 ? 0.907 -0.680 -20.550 1.00 92.31 74 LEU A O 1
ATOM 586 N N . ASP A 1 75 ? 0.207 0.961 -21.906 1.00 89.75 75 ASP A N 1
ATOM 587 C CA . ASP A 1 75 ? -0.511 0.074 -22.834 1.00 89.75 75 ASP A CA 1
ATOM 588 C C . ASP A 1 75 ? 0.407 -0.975 -23.468 1.00 89.75 75 ASP A C 1
ATOM 590 O O . ASP A 1 75 ? 0.016 -2.124 -23.672 1.00 89.75 75 ASP A O 1
ATOM 594 N N . LEU A 1 76 ? 1.644 -0.594 -23.796 1.00 89.25 76 LEU A N 1
ATOM 595 C CA . LEU A 1 76 ? 2.626 -1.535 -24.328 1.00 89.25 76 LEU A CA 1
ATOM 596 C C . LEU A 1 76 ? 3.110 -2.530 -23.271 1.00 89.25 76 LEU A C 1
ATOM 598 O O . LEU A 1 76 ? 3.365 -3.681 -23.618 1.00 89.25 76 LEU A O 1
ATOM 602 N N . LEU A 1 77 ? 3.265 -2.094 -22.020 1.00 91.88 77 LEU A N 1
ATOM 603 C CA . LEU A 1 77 ? 3.679 -2.960 -20.916 1.00 91.88 77 LEU A CA 1
ATOM 604 C C . LEU A 1 77 ? 2.566 -3.946 -20.542 1.00 91.88 77 LEU A C 1
ATOM 606 O O . LEU A 1 77 ? 2.853 -5.132 -20.435 1.00 91.88 77 LEU A O 1
ATOM 610 N N . GLU A 1 78 ? 1.315 -3.489 -20.466 1.00 92.44 78 GLU A N 1
ATOM 611 C CA . GLU A 1 78 ? 0.130 -4.313 -20.170 1.00 92.44 78 GLU A CA 1
ATOM 612 C C . GLU A 1 78 ? -0.053 -5.457 -21.175 1.00 92.44 78 GLU A C 1
ATOM 614 O O . GLU A 1 78 ? -0.388 -6.580 -20.815 1.00 92.44 78 GLU A O 1
ATOM 619 N N . ARG A 1 79 ? 0.230 -5.201 -22.458 1.00 90.56 79 ARG A N 1
ATOM 620 C CA . ARG A 1 79 ? 0.176 -6.241 -23.500 1.00 90.56 79 ARG A CA 1
ATOM 621 C C . ARG A 1 79 ? 1.201 -7.357 -23.302 1.00 90.56 79 ARG A C 1
ATOM 623 O O . ARG A 1 79 ? 1.005 -8.446 -23.831 1.00 90.56 79 ARG A O 1
ATOM 630 N N . LEU A 1 80 ? 2.321 -7.070 -22.639 1.00 89.94 80 LEU A N 1
ATOM 631 C CA . LEU A 1 80 ? 3.405 -8.031 -22.422 1.00 89.94 80 LEU A CA 1
ATOM 632 C C . LEU A 1 80 ? 3.315 -8.707 -21.056 1.00 89.94 80 LEU A C 1
ATOM 634 O O . LEU A 1 80 ? 3.690 -9.870 -20.928 1.00 89.94 80 LEU A O 1
ATOM 638 N N . ILE A 1 81 ? 2.871 -7.965 -20.046 1.00 90.94 81 ILE A N 1
ATOM 639 C CA . ILE A 1 81 ? 2.726 -8.415 -18.668 1.00 90.94 81 ILE A CA 1
ATOM 640 C C . ILE A 1 81 ? 1.333 -7.964 -18.218 1.00 90.94 81 ILE A C 1
ATOM 642 O O . ILE A 1 81 ? 1.150 -6.765 -17.989 1.00 90.94 81 ILE A O 1
ATOM 646 N N . PRO A 1 82 ? 0.369 -8.899 -18.118 1.00 89.62 82 PRO A N 1
ATOM 647 C CA . PRO A 1 82 ? -0.953 -8.601 -17.580 1.00 89.62 82 PRO A CA 1
ATOM 648 C C . PRO A 1 82 ? -0.849 -7.954 -16.194 1.00 89.62 82 PRO A C 1
ATOM 650 O O . PRO A 1 82 ? 0.068 -8.273 -15.437 1.00 89.62 82 PRO A O 1
ATOM 653 N N . ASP A 1 83 ? -1.779 -7.055 -15.873 1.00 89.81 83 ASP A N 1
ATOM 654 C CA . ASP A 1 83 ? -1.870 -6.309 -14.609 1.00 89.81 83 ASP A CA 1
ATOM 655 C C . ASP A 1 83 ? -0.809 -5.210 -14.390 1.00 89.81 83 ASP A C 1
ATOM 657 O O . ASP A 1 83 ? -0.810 -4.555 -13.344 1.00 89.81 83 ASP A O 1
ATOM 661 N N . ALA A 1 84 ? 0.069 -4.921 -15.356 1.00 93.38 84 ALA A N 1
ATOM 662 C CA . ALA A 1 84 ? 1.052 -3.835 -15.246 1.00 93.38 84 ALA A CA 1
ATOM 663 C C . ALA A 1 84 ? 0.395 -2.461 -15.004 1.00 93.38 84 ALA A C 1
ATOM 665 O O . ALA A 1 84 ? 0.853 -1.668 -14.176 1.00 93.38 84 ALA A O 1
ATOM 666 N N . ARG A 1 85 ? -0.702 -2.175 -15.705 1.00 94.75 85 ARG A N 1
ATOM 667 C CA . ARG A 1 85 ? -1.525 -0.976 -15.543 1.00 94.75 85 ARG A CA 1
ATOM 668 C C . ARG A 1 85 ? -2.174 -0.947 -14.169 1.00 94.75 85 ARG A C 1
ATOM 670 O O . ARG A 1 85 ? -2.077 0.069 -13.485 1.00 94.75 85 ARG A O 1
ATOM 677 N N . ARG A 1 86 ? -2.775 -2.062 -13.746 1.00 93.12 86 ARG A N 1
ATOM 678 C CA . ARG A 1 86 ? -3.390 -2.180 -12.421 1.00 93.12 86 ARG A CA 1
ATOM 679 C C . ARG A 1 86 ? -2.362 -1.901 -11.325 1.00 93.12 86 ARG A C 1
ATOM 681 O O . ARG A 1 86 ? -2.618 -1.082 -10.449 1.00 93.12 86 ARG A O 1
ATOM 688 N N . PHE A 1 87 ? -1.171 -2.492 -11.417 1.00 94.38 87 PHE A N 1
ATOM 689 C CA . PHE A 1 87 ? -0.076 -2.236 -10.482 1.00 94.38 87 PHE A CA 1
ATOM 690 C C . PHE A 1 87 ? 0.369 -0.765 -10.493 1.00 94.38 87 PHE A C 1
ATOM 692 O O . PHE A 1 87 ? 0.656 -0.196 -9.442 1.00 94.38 87 PHE A O 1
ATOM 699 N N . TYR A 1 88 ? 0.423 -0.120 -11.660 1.00 95.31 88 TYR A N 1
ATOM 700 C CA . TYR A 1 88 ? 0.764 1.301 -11.752 1.00 95.31 88 TYR A CA 1
ATOM 701 C C . TYR A 1 88 ? -0.275 2.201 -11.074 1.00 95.31 88 TYR A C 1
ATOM 703 O O . TYR A 1 88 ? 0.090 3.167 -10.406 1.00 95.31 88 TYR A O 1
ATOM 711 N N . GLU A 1 89 ? -1.558 1.900 -11.257 1.00 93.62 89 GLU A N 1
ATOM 712 C CA . GLU A 1 89 ? -2.671 2.723 -10.780 1.00 93.62 89 GLU A CA 1
ATOM 713 C C . GLU A 1 89 ? -2.955 2.493 -9.288 1.00 93.62 89 GLU A C 1
ATOM 715 O O . GLU A 1 89 ? -3.059 3.461 -8.534 1.00 93.62 89 GLU A O 1
ATOM 720 N N . GLN A 1 90 ? -3.013 1.229 -8.860 1.00 94.62 90 GLN A N 1
ATOM 721 C CA . GLN A 1 90 ? -3.410 0.822 -7.505 1.00 94.62 90 GLN A CA 1
ATOM 722 C C . GLN A 1 90 ? -2.219 0.575 -6.582 1.00 94.62 90 GLN A C 1
ATOM 724 O O . GLN A 1 90 ? -2.263 0.891 -5.395 1.00 94.62 90 GLN A O 1
ATOM 729 N N . GLY A 1 91 ? -1.121 0.063 -7.128 1.00 93.62 91 GLY A N 1
ATOM 730 C CA . GLY A 1 91 ? 0.084 -0.232 -6.368 1.00 93.62 91 GLY A CA 1
ATOM 731 C C . GLY A 1 91 ? 0.097 -1.590 -5.693 1.00 93.62 91 GLY A C 1
ATOM 732 O O . GLY A 1 91 ? -0.867 -2.352 -5.764 1.00 93.62 91 GLY A O 1
ATOM 733 N N . PRO A 1 92 ? 1.225 -1.913 -5.045 1.00 92.56 92 PRO A N 1
ATOM 734 C CA . PRO A 1 92 ? 1.362 -3.149 -4.295 1.00 92.56 92 PRO A CA 1
ATOM 735 C C . PRO A 1 92 ? 0.372 -3.136 -3.133 1.00 92.56 92 PRO A C 1
ATOM 737 O O . PRO A 1 92 ? 0.389 -2.209 -2.328 1.00 92.56 92 PRO A O 1
ATOM 740 N N . ALA A 1 93 ? -0.483 -4.156 -3.074 1.00 93.75 93 ALA A N 1
ATOM 741 C CA . ALA A 1 93 ? -1.561 -4.260 -2.098 1.00 93.75 93 ALA A CA 1
ATOM 742 C C . ALA A 1 93 ? -2.407 -2.970 -1.965 1.00 93.75 93 ALA A C 1
ATOM 744 O O . ALA A 1 93 ? -2.765 -2.566 -0.864 1.00 93.75 93 ALA A O 1
ATOM 745 N N . ASP A 1 94 ? -2.707 -2.317 -3.096 1.00 95.62 94 ASP A N 1
ATOM 746 C CA . ASP A 1 94 ? -3.506 -1.084 -3.195 1.00 95.62 94 ASP A CA 1
ATOM 747 C C . ASP A 1 94 ? -2.922 0.156 -2.483 1.00 95.62 94 ASP A C 1
ATOM 749 O O . ASP A 1 94 ? -3.628 1.142 -2.249 1.00 95.62 94 ASP A O 1
ATOM 753 N N . LEU A 1 95 ? -1.619 0.154 -2.180 1.00 96.00 95 LEU A N 1
ATOM 754 C CA . LEU A 1 95 ? -0.945 1.239 -1.461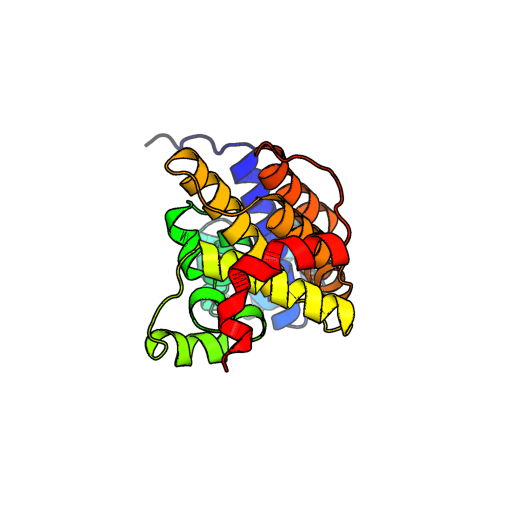 1.00 96.00 95 LEU A CA 1
ATOM 755 C C . LEU A 1 95 ? -1.083 2.616 -2.138 1.00 96.00 95 LEU A C 1
ATOM 757 O O . LEU A 1 95 ? -1.207 3.630 -1.452 1.00 96.00 95 LEU A O 1
ATOM 761 N N . TRP A 1 96 ? -1.082 2.691 -3.474 1.00 96.12 96 TRP A N 1
ATOM 762 C CA . TRP A 1 96 ? -1.267 3.971 -4.176 1.00 96.12 96 TRP A CA 1
ATOM 763 C C . TRP A 1 96 ? -2.698 4.476 -4.072 1.00 96.12 96 TRP A C 1
ATOM 765 O O . TRP A 1 96 ? -2.904 5.688 -3.988 1.00 96.12 96 TRP A O 1
ATOM 775 N N . THR A 1 97 ? -3.669 3.564 -4.077 1.00 96.19 97 THR A N 1
ATOM 776 C CA . THR A 1 97 ? -5.070 3.899 -3.821 1.00 96.19 97 THR A CA 1
ATOM 777 C C . THR A 1 97 ? -5.188 4.460 -2.404 1.00 96.19 97 THR A C 1
ATOM 779 O O . THR A 1 97 ? -5.622 5.596 -2.233 1.00 96.19 97 THR A O 1
ATOM 782 N N . ALA A 1 98 ? -4.663 3.742 -1.406 1.00 96.69 98 ALA A N 1
ATOM 783 C CA . ALA A 1 98 ? -4.677 4.175 -0.011 1.00 96.69 98 ALA A CA 1
ATOM 784 C C . ALA A 1 98 ? -4.056 5.566 0.192 1.00 96.69 98 ALA A C 1
ATOM 786 O O . ALA A 1 98 ? -4.602 6.380 0.934 1.00 96.69 98 ALA A O 1
ATOM 787 N N . LEU A 1 99 ? -2.953 5.875 -0.495 1.00 94.38 99 LEU A N 1
ATOM 788 C CA . LEU A 1 99 ? -2.255 7.155 -0.366 1.00 94.38 99 LEU A CA 1
ATOM 789 C C . LEU A 1 99 ? -2.938 8.321 -1.088 1.00 94.38 99 LEU A C 1
ATOM 791 O O . LEU A 1 99 ? -3.026 9.412 -0.526 1.00 94.38 99 LEU A O 1
ATOM 795 N N . TRP A 1 100 ? -3.382 8.118 -2.329 1.00 93.50 100 TRP A N 1
ATOM 796 C CA . TRP A 1 100 ? -3.649 9.237 -3.243 1.00 93.50 100 TRP A CA 1
ATOM 797 C C . TRP A 1 100 ? -5.032 9.220 -3.892 1.00 93.50 100 TRP A C 1
ATOM 799 O O . TRP A 1 100 ? -5.397 10.194 -4.546 1.00 93.50 100 TRP A O 1
ATOM 809 N N . SER A 1 101 ? -5.828 8.155 -3.743 1.00 93.81 101 SER A N 1
ATOM 810 C CA . SER A 1 101 ? -7.187 8.162 -4.297 1.00 93.81 101 SER A CA 1
ATOM 811 C C . SER A 1 101 ? -8.121 9.070 -3.503 1.00 93.81 101 SER A C 1
ATOM 813 O O . SER A 1 101 ? -7.872 9.375 -2.334 1.00 93.81 101 SER A O 1
ATOM 815 N N . ASP A 1 102 ? -9.247 9.428 -4.115 1.00 93.06 102 ASP A N 1
ATOM 816 C CA . ASP A 1 102 ? -10.367 10.061 -3.418 1.00 93.06 102 ASP A CA 1
ATOM 817 C C . ASP A 1 102 ? -10.882 9.177 -2.255 1.00 93.06 102 ASP A C 1
ATOM 819 O O . ASP A 1 102 ? -10.869 7.944 -2.409 1.00 93.06 102 ASP A O 1
ATOM 823 N N . PRO A 1 103 ? -11.330 9.766 -1.121 1.00 92.50 103 PRO A N 1
ATOM 824 C CA . PRO A 1 103 ? -11.888 9.037 0.019 1.00 92.50 103 PRO A CA 1
ATOM 825 C C . PRO A 1 103 ? -12.969 8.005 -0.326 1.00 92.50 103 PRO A C 1
ATOM 827 O O . PRO A 1 103 ? -13.024 6.962 0.325 1.00 92.50 103 PRO A O 1
ATOM 830 N N . VAL A 1 104 ? -13.771 8.225 -1.376 1.00 93.25 104 VAL A N 1
ATOM 831 C CA . VAL A 1 104 ? -14.811 7.273 -1.816 1.00 93.25 104 VAL A CA 1
ATOM 832 C C . VAL A 1 104 ? -14.247 5.892 -2.176 1.00 93.25 104 VAL A C 1
ATOM 834 O O . VAL A 1 104 ? -14.938 4.883 -2.063 1.00 93.25 104 VAL A O 1
ATOM 837 N N . ASN A 1 105 ? -12.974 5.829 -2.575 1.00 95.75 105 ASN A N 1
ATOM 838 C CA . ASN A 1 105 ? -12.314 4.590 -2.985 1.00 95.75 105 ASN A CA 1
ATOM 839 C C . ASN A 1 105 ? -11.593 3.876 -1.834 1.00 95.75 105 ASN A C 1
ATOM 841 O O . ASN A 1 105 ? -11.012 2.816 -2.057 1.00 95.75 105 ASN A O 1
ATOM 845 N N . LEU A 1 106 ? -11.596 4.437 -0.620 1.00 96.81 106 LEU A N 1
ATOM 846 C CA . LEU A 1 106 ? -10.814 3.902 0.496 1.00 96.81 106 LEU A CA 1
ATOM 847 C C . LEU A 1 106 ? -11.533 2.785 1.246 1.00 96.81 106 LEU A C 1
ATOM 849 O O . LEU A 1 106 ? -10.890 1.817 1.633 1.00 96.81 106 LEU A O 1
ATOM 853 N N . TRP A 1 107 ? -12.857 2.869 1.408 1.00 95.88 107 TRP A N 1
ATOM 854 C CA . TRP A 1 107 ? -13.614 1.842 2.134 1.00 95.88 107 TRP A CA 1
ATOM 855 C C . TRP A 1 107 ? -13.483 0.434 1.523 1.00 95.88 107 TRP A C 1
ATOM 857 O O . TRP A 1 107 ? -13.317 -0.519 2.282 1.00 95.88 107 TRP A O 1
ATOM 867 N N . PRO A 1 108 ? -13.475 0.260 0.181 1.00 94.25 108 PRO A N 1
ATOM 868 C CA . PRO A 1 108 ? -13.162 -1.019 -0.470 1.00 94.25 108 PRO A CA 1
ATOM 869 C C . PRO A 1 108 ? -11.806 -1.640 -0.126 1.00 94.25 108 PRO A C 1
ATOM 871 O O . PRO A 1 108 ? -11.636 -2.840 -0.338 1.00 94.25 108 PRO A O 1
ATOM 874 N N . LEU A 1 109 ? -10.847 -0.853 0.371 1.00 95.56 109 LEU A N 1
ATOM 875 C CA . LEU A 1 109 ? -9.531 -1.357 0.763 1.00 95.56 109 LEU A CA 1
ATOM 876 C C . LEU A 1 109 ? -9.537 -2.002 2.148 1.00 95.56 109 LEU A C 1
ATOM 878 O O . LEU A 1 109 ? -8.645 -2.799 2.427 1.00 95.56 109 LEU A O 1
ATOM 882 N N . CYS A 1 110 ? -10.513 -1.655 2.991 1.00 96.19 110 CYS A N 1
ATOM 883 C CA . CYS A 1 110 ? -10.574 -2.070 4.385 1.00 96.19 110 CYS A CA 1
ATOM 884 C C . CYS A 1 110 ? -11.179 -3.471 4.507 1.00 96.19 110 CYS A C 1
ATOM 886 O O . CYS A 1 110 ? -12.392 -3.613 4.648 1.00 96.19 110 CYS A O 1
ATOM 888 N N . ARG A 1 111 ? -10.362 -4.521 4.409 1.00 95.25 111 ARG A N 1
ATOM 889 C CA . ARG A 1 111 ? -10.841 -5.912 4.438 1.00 95.25 111 ARG A CA 1
ATOM 890 C C . ARG A 1 111 ? -11.317 -6.337 5.819 1.00 95.25 111 ARG A C 1
ATOM 892 O O . ARG A 1 111 ? -12.211 -7.183 5.900 1.00 95.25 111 ARG A O 1
ATOM 899 N N . THR A 1 112 ? -10.818 -5.688 6.872 1.00 95.06 112 THR A N 1
ATOM 900 C CA . THR A 1 112 ? -11.299 -5.855 8.248 1.00 95.06 112 THR A CA 1
ATOM 901 C C . THR A 1 112 ? -12.792 -5.536 8.383 1.00 95.06 112 THR A C 1
ATOM 903 O O . THR A 1 112 ? -13.453 -6.036 9.285 1.00 95.06 112 THR A O 1
ATOM 906 N N . ARG A 1 113 ? -13.402 -4.833 7.413 1.00 94.88 113 ARG A N 1
ATOM 907 C CA . ARG A 1 113 ? -14.865 -4.667 7.354 1.00 94.88 113 ARG A CA 1
ATOM 908 C C . ARG A 1 113 ? -15.660 -5.962 7.224 1.00 94.88 113 ARG A C 1
ATOM 910 O O . ARG A 1 113 ? -16.854 -5.940 7.501 1.00 94.88 113 ARG A O 1
ATOM 917 N N . TYR A 1 114 ? -15.044 -7.052 6.774 1.00 93.69 114 TYR A N 1
ATOM 918 C CA . TYR A 1 114 ? -15.712 -8.349 6.661 1.00 93.69 114 TYR A CA 1
ATOM 919 C C . TYR A 1 114 ? -15.149 -9.394 7.625 1.00 93.69 114 TYR A C 1
ATOM 921 O O . TYR A 1 114 ? -15.903 -10.234 8.114 1.00 93.69 114 TYR A O 1
ATOM 929 N N . CYS A 1 115 ? -13.841 -9.378 7.880 1.00 90.50 115 CYS A N 1
ATOM 930 C CA . CYS A 1 115 ? -13.169 -10.395 8.686 1.00 90.50 115 CYS A 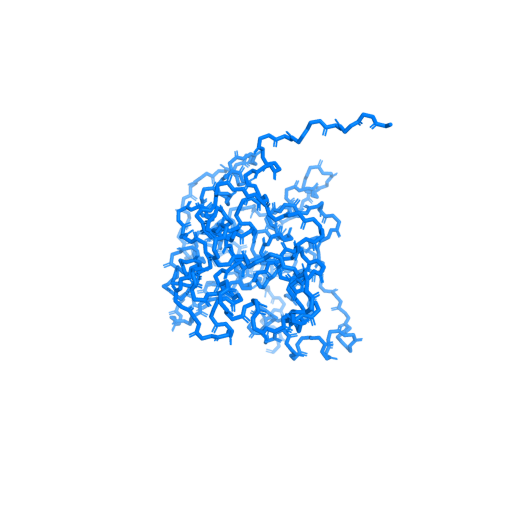CA 1
ATOM 931 C C . CYS A 1 115 ? -11.843 -9.879 9.246 1.00 90.50 115 CYS A C 1
ATOM 933 O O . CYS A 1 115 ? -11.129 -9.153 8.556 1.00 90.50 115 CYS A O 1
ATOM 935 N N . ASP A 1 116 ? -11.491 -10.324 10.449 1.00 88.25 116 ASP A N 1
ATOM 936 C CA . ASP A 1 116 ? -10.315 -9.865 11.200 1.00 88.25 116 ASP A CA 1
ATOM 937 C C . ASP A 1 116 ? -8.998 -10.131 10.461 1.00 88.25 116 ASP A C 1
ATOM 939 O O . ASP A 1 116 ? -8.177 -9.223 10.328 1.00 88.25 116 ASP A O 1
ATOM 943 N N . ASP A 1 117 ? -8.886 -11.310 9.845 1.00 88.44 117 ASP A N 1
ATOM 944 C CA . ASP A 1 117 ? -7.717 -11.746 9.067 1.00 88.44 117 ASP A CA 1
ATOM 945 C C . ASP A 1 117 ? -7.649 -11.105 7.668 1.00 88.44 117 ASP A C 1
ATOM 947 O O . ASP A 1 117 ? -6.779 -11.425 6.858 1.00 88.44 117 ASP A O 1
ATOM 951 N N . GLY A 1 118 ? -8.580 -10.206 7.330 1.00 90.94 118 GLY A N 1
ATOM 952 C CA . GLY A 1 118 ? -8.691 -9.583 6.009 1.00 90.94 118 GLY A CA 1
ATOM 953 C C . GLY A 1 118 ? -7.358 -9.076 5.429 1.00 90.94 118 GLY A C 1
ATOM 954 O O . GLY A 1 118 ? -7.058 -9.381 4.265 1.00 90.94 118 GLY A O 1
ATOM 955 N N . PRO A 1 119 ? -6.536 -8.340 6.203 1.00 92.88 119 PRO A N 1
ATOM 956 C CA . PRO A 1 119 ? -5.229 -7.866 5.755 1.00 92.88 119 PRO A CA 1
ATOM 957 C C . PRO A 1 119 ? -4.188 -8.960 5.450 1.00 92.88 119 PRO A C 1
ATOM 959 O O . PRO A 1 119 ? -3.210 -8.693 4.744 1.00 92.88 119 PRO A O 1
ATOM 962 N N . GLU A 1 120 ? -4.375 -10.175 5.957 1.00 92.06 120 GLU A N 1
ATOM 963 C CA . GLU A 1 120 ? -3.478 -11.318 5.749 1.00 92.06 120 GLU A CA 1
ATOM 964 C C . GLU A 1 120 ? -3.853 -12.150 4.522 1.00 92.06 120 GLU A C 1
ATOM 966 O O . GLU A 1 120 ? -3.005 -12.819 3.928 1.00 92.06 120 GLU A O 1
ATOM 971 N N . ILE A 1 121 ? -5.117 -12.084 4.104 1.00 91.94 121 ILE A N 1
ATOM 972 C CA . ILE A 1 121 ? -5.616 -12.850 2.964 1.00 91.94 121 ILE A CA 1
ATOM 973 C C . ILE A 1 121 ? -4.910 -12.394 1.678 1.00 91.94 121 ILE A C 1
ATOM 975 O O . ILE A 1 121 ? -4.916 -11.216 1.316 1.00 91.94 121 ILE A O 1
ATOM 979 N N . ASP A 1 122 ? -4.334 -13.337 0.931 1.00 90.25 122 ASP A N 1
ATOM 980 C CA . ASP A 1 122 ? -3.703 -13.050 -0.361 1.00 90.25 122 ASP A CA 1
ATOM 981 C C . ASP A 1 122 ? -4.705 -12.447 -1.364 1.00 90.25 122 ASP A C 1
ATOM 983 O O . ASP A 1 122 ? -5.871 -12.841 -1.425 1.00 90.25 122 ASP A O 1
ATOM 987 N N . ASP A 1 123 ? -4.248 -11.515 -2.204 1.00 89.00 123 ASP A N 1
ATOM 988 C CA . ASP A 1 123 ? -5.098 -10.809 -3.173 1.00 89.00 123 ASP A CA 1
ATOM 989 C C . ASP A 1 123 ? -5.830 -11.750 -4.143 1.00 89.00 123 ASP A C 1
ATOM 991 O O . ASP A 1 123 ? -6.944 -11.442 -4.582 1.00 89.00 123 ASP A O 1
ATOM 995 N N . ARG A 1 124 ? -5.240 -12.906 -4.474 1.00 89.38 124 ARG A N 1
ATOM 996 C CA . ARG A 1 124 ? -5.868 -13.910 -5.345 1.00 89.38 124 ARG A CA 1
ATOM 997 C C . ARG A 1 124 ? -7.043 -14.572 -4.646 1.00 89.38 124 ARG A C 1
ATOM 999 O O . ARG A 1 124 ? -8.095 -14.718 -5.256 1.00 89.38 124 ARG A O 1
ATOM 1006 N N . ILE A 1 125 ? -6.870 -14.925 -3.373 1.00 92.12 125 ILE A N 1
ATOM 1007 C CA . ILE A 1 125 ? -7.927 -15.519 -2.549 1.00 92.12 125 ILE A CA 1
ATOM 1008 C C . ILE A 1 125 ? -9.023 -14.482 -2.317 1.00 92.12 125 ILE A C 1
ATOM 1010 O O . ILE A 1 125 ? -10.191 -14.760 -2.574 1.00 92.12 125 ILE A O 1
ATOM 1014 N N . TRP A 1 126 ? -8.642 -13.260 -1.934 1.00 92.56 126 TRP A N 1
ATOM 1015 C CA . TRP A 1 126 ? -9.578 -12.162 -1.708 1.00 92.56 126 TRP A CA 1
ATOM 1016 C C . TRP A 1 126 ? -10.485 -11.913 -2.913 1.00 92.56 126 TRP A C 1
ATOM 1018 O O . TRP A 1 126 ? -11.691 -11.754 -2.767 1.00 92.56 126 TRP A O 1
ATOM 1028 N N . THR A 1 127 ? -9.916 -11.924 -4.121 1.00 89.31 127 THR A N 1
ATOM 1029 C CA . THR A 1 127 ? -10.672 -11.695 -5.361 1.00 89.31 127 THR A CA 1
ATOM 1030 C C . THR A 1 127 ? -11.762 -12.745 -5.590 1.00 89.31 127 THR A C 1
ATOM 1032 O O . THR A 1 127 ? -12.768 -12.422 -6.214 1.00 89.31 127 THR A O 1
ATOM 1035 N N . VAL A 1 128 ? -11.580 -13.966 -5.079 1.00 92.38 128 VAL A N 1
ATOM 1036 C CA . VAL A 1 128 ? -12.556 -15.058 -5.189 1.00 92.38 128 VAL A CA 1
ATOM 1037 C C . VAL A 1 128 ? -13.644 -14.938 -4.123 1.00 92.38 128 VAL A C 1
ATOM 1039 O O . VAL A 1 128 ? -14.814 -15.111 -4.440 1.00 92.38 128 VAL A O 1
ATOM 1042 N N . ILE A 1 129 ? -13.277 -14.624 -2.877 1.00 90.50 129 ILE A N 1
ATOM 1043 C CA . ILE A 1 129 ? -14.206 -14.720 -1.737 1.00 90.50 129 ILE A CA 1
ATOM 1044 C C . ILE A 1 129 ? -14.952 -13.419 -1.420 1.00 90.50 129 ILE A C 1
ATOM 1046 O O . ILE A 1 129 ? -15.990 -13.458 -0.766 1.00 90.50 129 ILE A O 1
ATOM 1050 N N . LYS A 1 130 ? -14.444 -12.255 -1.851 1.00 87.75 130 LYS A N 1
ATOM 1051 C CA . LYS A 1 130 ? -14.957 -10.939 -1.418 1.00 87.75 130 LYS A CA 1
ATOM 1052 C C . LYS A 1 130 ? -16.454 -10.734 -1.673 1.00 87.75 130 LYS A C 1
ATOM 1054 O O . LYS A 1 130 ? -17.100 -10.044 -0.896 1.00 87.75 130 LYS A O 1
ATOM 1059 N N . ASP A 1 131 ? -16.990 -11.322 -2.744 1.00 87.88 131 ASP A N 1
ATOM 1060 C CA . ASP A 1 131 ? -18.389 -11.146 -3.151 1.00 87.88 131 ASP A CA 1
ATOM 1061 C C . ASP A 1 131 ? -19.328 -12.103 -2.383 1.00 87.88 131 ASP A C 1
ATOM 1063 O O . ASP A 1 131 ? -20.548 -11.932 -2.387 1.00 87.88 131 ASP A O 1
ATOM 1067 N N . GLU A 1 132 ? -18.765 -13.105 -1.700 1.00 88.94 132 GLU A N 1
ATOM 1068 C CA . GLU A 1 132 ? -19.491 -14.049 -0.844 1.00 88.94 132 GLU A CA 1
ATOM 1069 C C . GLU A 1 132 ? -19.606 -13.549 0.601 1.00 88.94 132 GLU A C 1
ATOM 1071 O O . GLU A 1 132 ? -20.527 -13.944 1.324 1.00 88.94 132 GLU A O 1
ATOM 1076 N N . LEU A 1 133 ? -18.695 -12.662 1.017 1.00 86.50 133 LEU A N 1
ATOM 1077 C CA . LEU A 1 133 ? -18.687 -12.063 2.345 1.00 86.50 133 LEU A CA 1
ATOM 1078 C C . LEU A 1 133 ? -19.870 -11.102 2.495 1.00 86.50 133 LEU A C 1
ATOM 1080 O O . LEU A 1 133 ? -20.052 -10.152 1.736 1.00 86.50 133 LEU A O 1
ATOM 1084 N N . LYS A 1 134 ? -20.695 -11.369 3.505 1.00 81.00 134 LYS A N 1
ATOM 1085 C CA . LYS A 1 134 ? -21.874 -10.569 3.850 1.00 81.00 134 LYS A CA 1
ATOM 1086 C C . LYS A 1 134 ? -21.688 -9.976 5.236 1.00 81.00 134 LYS A C 1
ATOM 1088 O O . LYS A 1 134 ? -20.956 -10.530 6.048 1.00 81.00 134 LYS A O 1
ATOM 1093 N N . ASN A 1 135 ? -22.439 -8.913 5.511 1.00 86.44 135 ASN A N 1
ATOM 1094 C CA . ASN A 1 135 ? -22.446 -8.188 6.785 1.00 86.44 135 ASN A CA 1
ATOM 1095 C C . ASN A 1 135 ? -21.177 -7.352 6.990 1.00 86.44 135 ASN A C 1
ATOM 1097 O O . ASN A 1 135 ? -20.298 -7.704 7.769 1.00 86.44 135 ASN A O 1
ATOM 1101 N N . GLU A 1 136 ? -21.106 -6.222 6.285 1.00 93.12 136 GLU A N 1
ATOM 1102 C CA . GLU A 1 136 ? -20.077 -5.215 6.550 1.00 93.12 136 GLU A CA 1
ATOM 1103 C C . GLU A 1 136 ? -20.218 -4.670 7.973 1.00 93.12 136 GLU A C 1
ATOM 1105 O O . GLU A 1 136 ? -21.303 -4.256 8.393 1.00 93.12 136 GLU A O 1
ATOM 1110 N N . ARG A 1 137 ? -19.102 -4.662 8.700 1.00 92.06 137 ARG A N 1
ATOM 1111 C CA . ARG A 1 137 ? -18.966 -4.013 10.002 1.00 92.06 137 ARG A CA 1
ATOM 1112 C C . ARG A 1 137 ? -18.969 -2.493 9.824 1.00 92.06 137 ARG A C 1
ATOM 1114 O O . ARG A 1 137 ? -18.586 -1.967 8.777 1.00 92.06 137 ARG A O 1
ATOM 1121 N N . THR A 1 138 ? -19.399 -1.771 10.852 1.00 91.38 138 THR A N 1
ATOM 1122 C CA . THR A 1 138 ? -19.370 -0.305 10.859 1.00 91.38 138 THR A CA 1
ATOM 1123 C C . THR A 1 138 ? -17.937 0.210 10.995 1.00 91.38 138 THR A C 1
ATOM 1125 O O . THR A 1 138 ? -17.058 -0.474 11.517 1.00 91.38 138 THR A O 1
ATOM 1128 N N . LEU A 1 139 ? -17.677 1.432 10.519 1.00 91.12 139 LEU A N 1
ATOM 1129 C CA . LEU A 1 139 ? -16.327 2.010 10.513 1.00 91.12 139 LEU A CA 1
ATOM 1130 C C . LEU A 1 139 ? -15.689 2.054 11.909 1.00 91.12 139 LEU A C 1
ATOM 1132 O O . LEU A 1 139 ? -14.499 1.798 12.052 1.00 91.12 139 LEU A O 1
ATOM 1136 N N . ASP A 1 140 ? -16.461 2.389 12.937 1.00 89.31 140 ASP A N 1
ATOM 1137 C CA . ASP A 1 140 ? -15.985 2.446 14.315 1.00 89.31 140 ASP A CA 1
ATOM 1138 C C . ASP A 1 140 ? -15.534 1.072 14.828 1.00 89.31 140 ASP A C 1
ATOM 1140 O O . ASP A 1 140 ? -14.473 0.994 15.451 1.00 89.31 140 ASP A O 1
ATOM 1144 N N . THR A 1 141 ? -16.281 0.009 14.516 1.00 89.62 141 THR A N 1
ATOM 1145 C CA . THR A 1 141 ? -15.901 -1.378 14.812 1.00 89.62 141 THR A CA 1
ATOM 1146 C C . THR A 1 141 ? -14.637 -1.771 14.059 1.00 89.62 141 THR A C 1
ATOM 1148 O O . THR A 1 141 ? -13.689 -2.231 14.685 1.00 89.62 141 THR A O 1
ATOM 1151 N N . VAL A 1 142 ? -14.567 -1.489 12.754 1.00 93.81 142 VAL A N 1
ATOM 1152 C CA . VAL A 1 142 ? -13.392 -1.818 11.930 1.00 93.81 142 VAL A CA 1
ATOM 1153 C C . VAL A 1 142 ? -12.131 -1.126 12.433 1.00 93.81 142 VAL A C 1
ATOM 1155 O O . VAL A 1 142 ? -11.076 -1.745 12.479 1.00 93.81 142 VAL A O 1
ATOM 1158 N N . ILE A 1 143 ? -12.222 0.143 12.837 1.00 93.31 143 ILE A N 1
ATOM 1159 C CA . ILE A 1 143 ? -11.081 0.865 13.415 1.00 93.31 143 ILE A CA 1
ATOM 1160 C C . ILE A 1 143 ? -10.604 0.178 14.698 1.00 93.31 143 ILE A C 1
ATOM 1162 O O . ILE A 1 143 ? -9.400 0.003 14.876 1.00 93.31 143 ILE A O 1
ATOM 1166 N N . ALA A 1 144 ? -11.533 -0.199 15.582 1.00 90.56 144 ALA A N 1
ATOM 1167 C CA . ALA A 1 144 ? -11.195 -0.836 16.850 1.00 90.56 144 ALA A CA 1
ATOM 1168 C C . ALA A 1 144 ? -10.566 -2.223 16.644 1.00 90.56 144 ALA A C 1
ATOM 1170 O O . ALA A 1 144 ? -9.541 -2.516 17.250 1.00 90.56 144 ALA A O 1
ATOM 1171 N N . GLU A 1 145 ? -11.143 -3.049 15.771 1.00 92.00 145 GLU A N 1
ATOM 1172 C CA . GLU A 1 145 ? -10.636 -4.390 15.446 1.00 92.00 145 GLU A CA 1
ATOM 1173 C C . GLU A 1 145 ? -9.302 -4.345 14.698 1.00 92.00 145 GLU A C 1
ATOM 1175 O O . GLU A 1 145 ? -8.403 -5.128 14.980 1.00 92.00 145 GLU A O 1
ATOM 1180 N N . PHE A 1 146 ? -9.130 -3.409 13.764 1.00 94.88 146 PHE A N 1
ATOM 1181 C CA . PHE A 1 146 ? -7.870 -3.269 13.041 1.00 94.88 146 PHE A CA 1
ATOM 1182 C C . PHE A 1 146 ? -6.722 -2.885 13.985 1.00 94.88 146 PHE A C 1
ATOM 1184 O O . PHE A 1 146 ? -5.643 -3.476 13.930 1.00 94.88 146 PHE A O 1
ATOM 1191 N N . GLU A 1 147 ? -6.958 -1.919 14.879 1.00 93.38 147 GLU A N 1
ATOM 1192 C CA . GLU A 1 147 ? -5.981 -1.543 15.902 1.00 93.38 147 GLU A CA 1
ATOM 1193 C C . GLU A 1 147 ? -5.684 -2.718 16.842 1.00 93.38 147 GLU A C 1
ATOM 1195 O O . GLU A 1 147 ? -4.523 -3.020 17.119 1.00 93.38 147 GLU A O 1
ATOM 1200 N N . ALA A 1 148 ? -6.733 -3.413 17.280 1.00 91.75 148 ALA A N 1
ATOM 1201 C CA . ALA A 1 148 ? -6.649 -4.597 18.116 1.00 91.75 148 ALA A CA 1
ATOM 1202 C C . ALA A 1 148 ? -5.763 -5.691 17.509 1.00 91.75 148 ALA A C 1
ATOM 1204 O O . ALA A 1 148 ? -4.832 -6.174 18.156 1.00 91.75 148 ALA A O 1
ATOM 1205 N N . ASN A 1 149 ? -6.011 -6.038 16.248 1.00 92.31 149 ASN A N 1
ATOM 1206 C CA . ASN A 1 149 ? -5.265 -7.073 15.541 1.00 92.31 149 ASN A CA 1
ATOM 1207 C C . ASN A 1 149 ? -3.791 -6.691 15.399 1.00 92.31 149 ASN A C 1
ATOM 1209 O O . ASN A 1 149 ? -2.920 -7.528 15.619 1.00 92.31 149 ASN A O 1
ATOM 1213 N N . LEU A 1 150 ? -3.479 -5.418 15.135 1.00 92.94 150 LEU A N 1
ATOM 1214 C CA . LEU A 1 150 ? -2.088 -4.968 15.099 1.00 92.94 150 LEU A CA 1
ATOM 1215 C C . LEU A 1 150 ? -1.403 -5.017 16.467 1.00 92.94 150 LEU A C 1
ATOM 1217 O O . LEU A 1 150 ? -0.228 -5.379 16.536 1.00 92.94 150 LEU A O 1
ATOM 1221 N N . LEU A 1 151 ? -2.107 -4.691 17.553 1.00 91.50 151 LEU A N 1
ATOM 1222 C CA . LEU A 1 151 ? -1.565 -4.831 18.907 1.00 91.50 151 LEU A CA 1
ATOM 1223 C C . LEU A 1 151 ? -1.285 -6.302 19.251 1.00 91.50 151 LEU A C 1
ATOM 1225 O O . LEU A 1 151 ? -0.249 -6.593 19.855 1.00 91.50 151 LEU A O 1
ATOM 1229 N N . LEU A 1 152 ? -2.163 -7.230 18.845 1.00 91.31 152 LEU A N 1
ATOM 1230 C CA . LEU A 1 152 ? -1.933 -8.673 18.990 1.00 91.31 152 LEU A CA 1
ATOM 1231 C C . LEU A 1 152 ? -0.732 -9.130 18.162 1.00 91.31 152 LEU A C 1
ATOM 1233 O O . LEU A 1 152 ? 0.177 -9.747 18.717 1.00 91.31 152 LEU A O 1
ATOM 1237 N N . ALA A 1 153 ? -0.679 -8.766 16.880 1.00 91.56 153 ALA A N 1
ATOM 1238 C CA . ALA A 1 153 ? 0.419 -9.128 15.994 1.00 91.56 153 ALA A CA 1
ATOM 1239 C C . ALA A 1 153 ? 1.766 -8.643 16.553 1.00 91.56 153 ALA A C 1
ATOM 1241 O O . ALA A 1 153 ? 2.732 -9.398 16.620 1.00 91.56 153 ALA A O 1
ATOM 1242 N N . GLN A 1 154 ? 1.827 -7.411 17.068 1.00 89.75 154 GLN A N 1
ATOM 1243 C CA . GLN A 1 154 ? 3.019 -6.895 17.747 1.00 89.75 154 GLN A CA 1
ATOM 1244 C C . GLN A 1 154 ? 3.381 -7.684 19.007 1.00 89.75 154 GLN A C 1
ATOM 1246 O O . GLN A 1 154 ? 4.562 -7.932 19.254 1.00 89.75 154 GLN A O 1
ATOM 1251 N N . HIS A 1 155 ? 2.387 -8.051 19.817 1.00 89.94 155 HIS A N 1
ATOM 1252 C CA . HIS A 1 155 ? 2.603 -8.806 21.046 1.00 89.94 155 HIS A CA 1
ATOM 1253 C C . HIS A 1 155 ? 3.157 -10.209 20.768 1.00 89.94 155 HIS A C 1
ATOM 1255 O O . HIS A 1 155 ? 4.075 -10.653 21.459 1.00 89.94 155 HIS A O 1
ATOM 1261 N N . TYR A 1 156 ? 2.632 -10.881 19.742 1.00 91.88 156 TYR A N 1
ATOM 1262 C CA . TYR A 1 156 ? 3.042 -12.229 19.347 1.00 91.88 156 TYR A CA 1
ATOM 1263 C C . TYR A 1 156 ? 4.214 -12.260 18.355 1.00 91.88 156 TYR A C 1
ATOM 1265 O O . TYR A 1 156 ? 4.766 -13.328 18.094 1.00 91.88 156 TYR A O 1
ATOM 1273 N N . GLY A 1 157 ? 4.649 -11.104 17.846 1.00 90.25 157 GLY A N 1
ATOM 1274 C CA . GLY A 1 157 ? 5.725 -11.006 16.860 1.00 90.25 157 GLY A CA 1
ATOM 1275 C C . GLY A 1 157 ? 5.324 -11.510 15.471 1.00 90.25 157 GLY A C 1
ATOM 1276 O O . GLY A 1 157 ? 6.174 -12.002 14.728 1.00 90.25 157 GLY A O 1
ATOM 1277 N N . GLU A 1 158 ? 4.041 -11.418 15.131 1.00 92.50 158 GLU A N 1
ATOM 1278 C CA . GLU A 1 158 ? 3.516 -11.801 13.825 1.00 92.50 158 GLU A CA 1
ATOM 1279 C C . GLU A 1 158 ? 3.894 -10.763 12.755 1.00 92.50 158 GLU A C 1
ATOM 1281 O O . GLU A 1 158 ? 3.926 -9.558 13.028 1.00 92.50 158 GLU A O 1
ATOM 1286 N N . PRO A 1 159 ? 4.233 -11.210 11.533 1.00 93.06 159 PRO A N 1
ATOM 1287 C CA . PRO A 1 159 ? 4.732 -10.324 10.494 1.00 93.06 159 PRO A CA 1
ATOM 1288 C C . PRO A 1 159 ? 3.620 -9.451 9.911 1.00 93.06 159 PRO A C 1
ATOM 1290 O O . PRO A 1 159 ? 2.603 -9.952 9.434 1.00 93.06 159 PRO A O 1
ATOM 1293 N N . LEU A 1 160 ? 3.865 -8.143 9.827 1.00 95.44 160 LEU A N 1
ATOM 1294 C CA . LEU A 1 160 ? 2.945 -7.234 9.145 1.00 95.44 160 LEU A CA 1
ATOM 1295 C C . LEU A 1 160 ? 3.173 -7.227 7.627 1.00 95.44 160 LEU A C 1
ATOM 1297 O O . LEU A 1 160 ? 4.257 -7.513 7.111 1.00 95.44 160 LEU A O 1
ATOM 1301 N N . THR A 1 161 ? 2.129 -6.871 6.879 1.00 94.75 161 THR A N 1
ATOM 1302 C CA . THR A 1 161 ? 2.128 -6.891 5.405 1.00 94.75 161 THR A CA 1
ATOM 1303 C C . THR A 1 161 ? 1.925 -5.489 4.820 1.00 94.75 161 THR A C 1
ATOM 1305 O O . THR A 1 161 ? 1.442 -4.575 5.488 1.00 94.75 161 THR A O 1
ATOM 1308 N N . ILE A 1 162 ? 2.231 -5.292 3.527 1.00 95.62 162 ILE A N 1
ATOM 1309 C CA . ILE A 1 162 ? 1.891 -4.027 2.830 1.00 95.62 162 ILE A CA 1
ATOM 1310 C C . ILE A 1 162 ? 0.377 -3.770 2.846 1.00 95.62 162 ILE A C 1
ATOM 1312 O O . ILE A 1 162 ? -0.059 -2.620 2.802 1.00 95.62 162 ILE A O 1
ATOM 1316 N N . ARG A 1 163 ? -0.432 -4.830 2.938 1.00 96.19 163 ARG A N 1
ATOM 1317 C CA . ARG A 1 163 ? -1.885 -4.727 3.049 1.00 96.19 163 ARG A CA 1
ATOM 1318 C C . ARG A 1 163 ? -2.296 -4.105 4.383 1.00 96.19 163 ARG A C 1
ATOM 1320 O O . ARG A 1 163 ? -3.086 -3.170 4.346 1.00 96.19 163 ARG A O 1
ATOM 1327 N N . HIS A 1 164 ? -1.696 -4.518 5.505 1.00 97.00 164 HIS A N 1
ATOM 1328 C CA . HIS A 1 164 ? -1.888 -3.851 6.801 1.00 97.00 164 HIS A CA 1
ATOM 1329 C C . HIS A 1 164 ? -1.567 -2.355 6.713 1.00 97.00 164 HIS A C 1
ATOM 1331 O O . HIS A 1 164 ? -2.374 -1.521 7.112 1.00 97.00 164 HIS A O 1
ATOM 1337 N N . LEU A 1 165 ? -0.431 -1.997 6.105 1.00 96.88 165 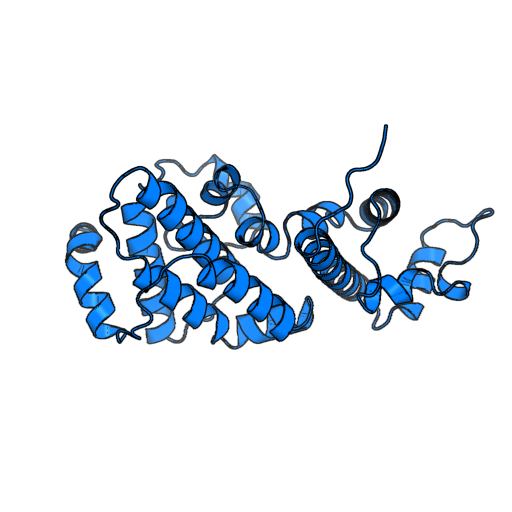LEU A N 1
ATOM 1338 C CA . LEU A 1 165 ? -0.062 -0.592 5.915 1.00 96.88 165 LEU A CA 1
ATOM 1339 C C . LEU A 1 165 ? -1.099 0.172 5.075 1.00 96.88 165 LEU A C 1
ATOM 1341 O O . LEU A 1 165 ? -1.493 1.282 5.427 1.00 96.88 165 LEU A O 1
ATOM 1345 N N . SER A 1 166 ? -1.534 -0.414 3.960 1.00 97.12 166 SER A N 1
ATOM 1346 C CA . SER A 1 166 ? -2.482 0.217 3.034 1.00 97.12 166 SER A CA 1
ATOM 1347 C C . SER A 1 166 ? -3.855 0.405 3.680 1.00 97.12 166 SER A C 1
ATOM 1349 O O . SER A 1 166 ? -4.455 1.470 3.548 1.00 97.12 166 SER A O 1
ATOM 1351 N N . GLU A 1 167 ? -4.322 -0.591 4.431 1.00 97.50 167 GLU A N 1
ATOM 1352 C CA . GLU A 1 167 ? -5.569 -0.525 5.189 1.00 97.50 167 GLU A CA 1
ATOM 1353 C C . GLU A 1 167 ? -5.490 0.504 6.322 1.00 97.50 167 GLU A C 1
ATOM 1355 O O . GLU A 1 167 ? -6.386 1.337 6.440 1.00 97.50 167 GLU A O 1
ATOM 1360 N N . GLY A 1 168 ? -4.384 0.550 7.070 1.00 96.44 168 GLY A N 1
ATOM 1361 C CA . GLY A 1 168 ? -4.162 1.560 8.107 1.00 96.44 168 GLY A CA 1
ATOM 1362 C C . GLY A 1 168 ? -4.194 2.989 7.557 1.00 96.44 168 GLY A C 1
ATOM 1363 O O . GLY A 1 168 ? -4.862 3.853 8.122 1.00 96.44 168 GLY A O 1
ATOM 1364 N N . ILE A 1 169 ? -3.545 3.240 6.412 1.00 96.12 169 ILE A N 1
ATOM 1365 C CA . ILE A 1 169 ? -3.600 4.544 5.726 1.00 96.12 169 ILE A CA 1
ATOM 1366 C C . ILE A 1 169 ? -5.031 4.859 5.267 1.00 96.12 169 ILE A C 1
ATOM 1368 O O . ILE A 1 169 ? -5.499 5.986 5.445 1.00 96.12 169 ILE A O 1
ATOM 1372 N N . ALA A 1 170 ? -5.734 3.884 4.684 1.00 97.00 170 ALA A N 1
ATOM 1373 C CA . ALA A 1 170 ? -7.105 4.062 4.215 1.00 97.00 170 ALA A CA 1
ATOM 1374 C C . ALA A 1 170 ? -8.059 4.403 5.369 1.00 97.00 170 ALA A C 1
ATOM 1376 O O . ALA A 1 170 ? -8.775 5.403 5.288 1.00 97.00 170 ALA A O 1
ATOM 1377 N N . LEU A 1 171 ? -8.015 3.637 6.463 1.00 95.62 171 LEU A N 1
ATOM 1378 C CA . LEU A 1 171 ? -8.810 3.869 7.670 1.00 95.62 171 LEU A CA 1
ATOM 1379 C C . LEU A 1 171 ? -8.488 5.218 8.304 1.00 95.62 171 LEU A C 1
ATOM 1381 O O . LEU A 1 171 ? -9.404 5.948 8.668 1.00 95.62 171 LEU A O 1
ATOM 1385 N N . PHE A 1 172 ? -7.209 5.590 8.384 1.00 93.88 172 PHE A N 1
ATOM 1386 C CA . PHE A 1 172 ? -6.791 6.885 8.917 1.00 93.88 172 PHE A CA 1
ATOM 1387 C C . PHE A 1 172 ? -7.395 8.050 8.121 1.00 93.88 172 PHE A C 1
ATOM 1389 O O . PHE A 1 172 ? -8.008 8.960 8.683 1.00 93.88 172 PHE A O 1
ATOM 1396 N N . ARG A 1 173 ? -7.295 7.999 6.789 1.00 93.81 173 ARG A N 1
ATOM 1397 C CA . ARG A 1 173 ? -7.870 9.025 5.907 1.00 93.81 173 ARG A CA 1
ATOM 1398 C C . ARG A 1 173 ? -9.400 9.043 5.957 1.00 93.81 173 ARG A C 1
ATOM 1400 O O . ARG A 1 173 ? -9.982 10.126 5.977 1.00 93.81 173 ARG A O 1
ATOM 1407 N N . LEU A 1 174 ? -10.051 7.877 5.996 1.00 93.75 174 LEU A N 1
ATOM 1408 C CA . LEU A 1 174 ? -11.507 7.760 6.139 1.00 93.75 174 LEU A CA 1
ATOM 1409 C C . LEU A 1 174 ? -11.998 8.334 7.463 1.00 93.75 174 LEU A C 1
ATOM 1411 O O . LEU A 1 174 ? -12.955 9.106 7.465 1.00 93.75 174 LEU A O 1
ATOM 1415 N N . TYR A 1 175 ? -11.324 7.997 8.565 1.00 92.19 175 TYR A N 1
ATOM 1416 C CA . TYR A 1 175 ? -11.613 8.538 9.886 1.00 92.19 175 TYR A CA 1
ATOM 1417 C C . TYR A 1 175 ? -11.595 10.064 9.845 1.00 92.19 175 TYR A C 1
ATOM 1419 O O . TYR A 1 175 ? -12.586 10.682 10.211 1.00 92.19 175 TYR A O 1
ATOM 1427 N N . HIS A 1 176 ? -10.535 10.689 9.327 1.00 89.69 176 HIS A N 1
ATOM 1428 C CA . HIS A 1 176 ? -10.470 12.151 9.256 1.00 89.69 176 HIS A CA 1
ATOM 1429 C C . HIS A 1 176 ? -11.526 12.755 8.323 1.00 89.69 176 HIS A C 1
ATOM 1431 O O . HIS A 1 176 ? -12.123 13.778 8.658 1.00 89.69 176 HIS A O 1
ATOM 1437 N N . HIS A 1 177 ? -11.787 12.122 7.176 1.00 90.62 177 HIS A N 1
ATOM 1438 C CA . HIS A 1 177 ? -12.802 12.588 6.233 1.00 90.62 177 HIS A CA 1
ATOM 1439 C C . HIS A 1 177 ? -14.208 12.577 6.847 1.00 90.62 177 HIS A C 1
ATOM 1441 O O . HIS A 1 177 ? -14.947 13.550 6.720 1.00 90.62 177 HIS A O 1
ATOM 1447 N N . ILE A 1 178 ? -14.570 11.500 7.545 1.00 89.88 178 ILE A N 1
ATOM 1448 C CA . ILE A 1 178 ? -15.894 11.348 8.152 1.00 89.88 178 ILE A CA 1
ATOM 1449 C C . ILE A 1 178 ? -15.985 12.126 9.466 1.00 89.88 178 ILE A C 1
ATOM 1451 O O . ILE A 1 178 ? -17.013 12.751 9.708 1.00 89.88 178 ILE A O 1
ATOM 1455 N N . ASN A 1 179 ? -14.921 12.175 10.273 1.00 87.19 179 ASN A N 1
ATOM 1456 C CA . ASN A 1 179 ? -14.898 12.924 11.533 1.00 87.19 179 ASN A CA 1
ATOM 1457 C C . ASN A 1 179 ? -15.078 14.439 11.325 1.00 87.19 179 ASN A C 1
ATOM 1459 O O . ASN A 1 179 ? -15.602 15.126 12.198 1.00 87.19 179 ASN A O 1
ATOM 1463 N N . ALA A 1 180 ? -14.702 14.957 10.149 1.00 86.00 180 ALA A N 1
ATOM 1464 C CA . ALA A 1 180 ? -14.995 16.333 9.747 1.00 86.00 180 ALA A CA 1
ATOM 1465 C C .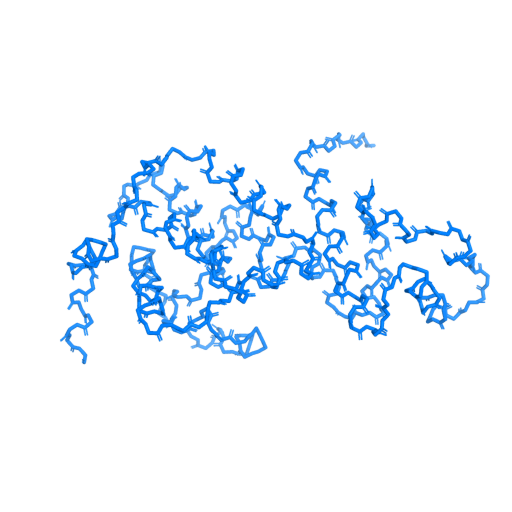 ALA A 1 180 ? -16.497 16.596 9.499 1.00 86.00 180 ALA A C 1
ATOM 1467 O O . ALA A 1 180 ? -16.928 17.746 9.523 1.00 86.00 180 ALA A O 1
ATOM 1468 N N . LEU A 1 181 ? -17.289 15.548 9.251 1.00 87.44 181 LEU A N 1
ATOM 1469 C CA . LEU A 1 181 ? -18.724 15.623 8.955 1.00 87.44 181 LEU A CA 1
ATOM 1470 C C . LEU A 1 181 ? -19.592 15.200 10.146 1.00 87.44 181 LEU A C 1
ATOM 1472 O O . LEU A 1 181 ? -20.659 15.765 10.371 1.00 87.44 181 LEU A O 1
ATOM 1476 N N . THR A 1 182 ? -19.156 14.190 10.896 1.00 84.12 182 THR A N 1
ATOM 1477 C CA . THR A 1 182 ? -19.867 13.629 12.045 1.00 84.12 182 THR A CA 1
ATOM 1478 C C . THR A 1 182 ? -18.875 13.061 13.046 1.00 84.12 182 THR A C 1
ATOM 1480 O O . THR A 1 182 ? -17.889 12.443 12.661 1.00 84.12 182 THR A O 1
ATOM 1483 N N . ARG A 1 183 ? -19.131 13.234 14.344 1.00 80.69 183 ARG A N 1
ATOM 1484 C CA . ARG A 1 183 ? -18.217 12.751 15.381 1.00 80.69 183 ARG A CA 1
ATOM 1485 C C . ARG A 1 183 ? -18.196 11.223 15.392 1.00 80.69 183 ARG A C 1
ATOM 1487 O O . ARG A 1 183 ? -19.201 10.594 15.718 1.00 80.69 183 ARG A O 1
ATOM 1494 N N . ILE A 1 184 ? -17.041 10.639 15.086 1.00 78.12 184 ILE A N 1
ATOM 1495 C CA . ILE A 1 184 ? -16.811 9.201 15.248 1.00 78.12 184 ILE A CA 1
ATOM 1496 C C . ILE A 1 184 ? -16.368 8.943 16.688 1.00 78.12 184 ILE A C 1
ATOM 1498 O O . ILE A 1 184 ? -15.580 9.696 17.257 1.00 78.12 184 ILE A O 1
ATOM 1502 N N . ASN A 1 185 ? -16.857 7.856 17.280 1.00 73.06 185 ASN A N 1
ATOM 1503 C CA . ASN A 1 185 ? -16.438 7.405 18.603 1.00 73.06 185 ASN A CA 1
ATOM 1504 C C . ASN A 1 185 ? -15.109 6.621 18.548 1.00 73.06 185 ASN A C 1
ATOM 1506 O O . ASN A 1 185 ? -15.050 5.475 18.976 1.00 73.06 185 ASN A O 1
ATOM 1510 N N . ALA A 1 186 ? -14.070 7.208 17.951 1.00 72.94 186 ALA A N 1
ATOM 1511 C CA . ALA A 1 186 ? -12.714 6.665 17.854 1.00 72.94 186 ALA A CA 1
ATOM 1512 C C . ALA A 1 186 ? -11.709 7.815 17.976 1.00 72.94 186 ALA A C 1
ATOM 1514 O O . ALA A 1 186 ? -12.004 8.919 17.522 1.00 72.94 186 ALA A O 1
ATOM 1515 N N . ASP A 1 187 ? -10.527 7.571 18.542 1.00 70.69 187 ASP A N 1
ATOM 1516 C CA . ASP A 1 187 ? -9.422 8.521 18.474 1.00 70.69 187 ASP A CA 1
ATOM 1517 C C . ASP A 1 187 ? -8.490 8.152 17.306 1.00 70.69 187 ASP A C 1
ATOM 1519 O O . ASP A 1 187 ? -8.032 7.023 17.153 1.00 70.69 187 ASP A O 1
ATOM 1523 N N . GLY A 1 188 ? -8.193 9.111 16.426 1.00 80.06 188 GLY A N 1
ATOM 1524 C CA . GLY A 1 188 ? -7.297 8.882 15.278 1.00 80.06 188 GLY A CA 1
ATOM 1525 C C . GLY A 1 188 ? -5.868 8.459 15.667 1.00 80.06 188 GLY A C 1
ATOM 1526 O O . GLY A 1 188 ? -5.077 8.080 14.803 1.00 80.06 188 GLY A O 1
ATOM 1527 N N . ALA A 1 189 ? -5.536 8.506 16.963 1.00 85.00 189 ALA A N 1
ATOM 1528 C CA . ALA A 1 189 ? -4.249 8.120 17.524 1.00 85.00 189 ALA A CA 1
ATOM 1529 C C . ALA A 1 189 ? -3.920 6.638 17.284 1.00 85.00 189 ALA A C 1
ATOM 1531 O O . ALA A 1 189 ? -2.805 6.335 16.860 1.00 85.00 189 ALA A O 1
ATOM 1532 N N . GLY A 1 190 ? -4.877 5.725 17.485 1.00 87.69 190 GLY A N 1
ATOM 1533 C CA . GLY A 1 190 ? -4.661 4.286 17.284 1.00 87.69 190 GLY A CA 1
ATOM 1534 C C . GLY A 1 190 ? -4.310 3.923 15.841 1.00 87.69 190 GLY A C 1
ATOM 1535 O O . GLY A 1 190 ? -3.377 3.163 15.574 1.00 87.69 190 GLY A O 1
ATOM 1536 N N . LEU A 1 191 ? -4.983 4.565 14.884 1.00 90.56 191 LEU A N 1
ATOM 1537 C CA . LEU A 1 191 ? -4.705 4.411 13.453 1.00 90.56 191 LEU A CA 1
ATOM 1538 C C . LEU A 1 191 ? -3.338 4.989 13.066 1.00 90.56 191 LEU A C 1
ATOM 1540 O O . LEU A 1 191 ? -2.596 4.370 12.305 1.00 90.56 191 LEU A O 1
ATOM 1544 N N . TYR A 1 192 ? -2.965 6.148 13.615 1.00 89.62 192 TYR A N 1
ATOM 1545 C CA . TYR A 1 192 ? -1.626 6.699 13.406 1.00 89.62 192 TYR A CA 1
ATOM 1546 C C . TYR A 1 192 ? -0.540 5.744 13.927 1.00 89.62 192 TYR A C 1
ATOM 1548 O O . TYR A 1 192 ? 0.419 5.444 13.213 1.00 89.62 192 TYR A O 1
ATOM 1556 N N . GLN A 1 193 ? -0.709 5.211 15.140 1.00 88.81 193 GLN A N 1
ATOM 1557 C CA . GLN A 1 193 ? 0.225 4.242 15.716 1.00 88.81 193 GLN A CA 1
ATOM 1558 C C . GLN A 1 193 ? 0.296 2.951 14.908 1.00 88.81 193 GLN A C 1
ATOM 1560 O O . GLN A 1 193 ? 1.388 2.434 14.694 1.00 88.81 193 GLN A O 1
ATOM 1565 N N . SER A 1 194 ? -0.840 2.483 14.398 1.00 92.69 194 SER A N 1
ATOM 1566 C CA . SER A 1 194 ? -0.931 1.334 13.499 1.00 92.69 194 SER A CA 1
ATOM 1567 C C . SER A 1 194 ? -0.098 1.526 12.226 1.00 92.69 194 SER A C 1
ATOM 1569 O O . SER A 1 194 ? 0.635 0.627 11.810 1.00 92.69 194 SER A O 1
ATOM 1571 N N . ILE A 1 195 ? -0.129 2.723 11.628 1.00 93.75 195 ILE A N 1
ATOM 1572 C CA . ILE A 1 195 ? 0.706 3.046 10.461 1.00 93.75 195 ILE A CA 1
ATOM 1573 C C . ILE A 1 195 ? 2.192 3.077 10.840 1.00 93.75 195 ILE A C 1
ATOM 1575 O O . ILE A 1 195 ? 3.025 2.522 10.122 1.00 93.75 195 ILE A O 1
ATOM 1579 N N . VAL A 1 196 ? 2.537 3.699 11.972 1.00 91.25 196 VAL A N 1
ATOM 1580 C CA . VAL A 1 196 ? 3.923 3.742 12.470 1.00 91.25 196 VAL A CA 1
ATOM 1581 C C . VAL A 1 196 ? 4.445 2.333 12.766 1.00 91.25 196 VAL A C 1
ATOM 1583 O O . VAL A 1 196 ? 5.584 2.026 12.422 1.00 91.25 196 VAL A O 1
ATOM 1586 N N . ALA A 1 197 ? 3.614 1.465 13.343 1.00 91.81 197 ALA A N 1
ATOM 1587 C CA . ALA A 1 197 ? 3.914 0.061 13.589 1.00 91.81 197 ALA A CA 1
ATOM 1588 C C . ALA A 1 197 ? 4.218 -0.688 12.289 1.00 91.81 197 ALA A C 1
ATOM 1590 O O . ALA A 1 197 ? 5.259 -1.333 12.186 1.00 91.81 197 ALA A O 1
ATOM 1591 N N . CYS A 1 198 ? 3.365 -0.531 11.273 1.00 95.25 198 CYS A N 1
ATOM 1592 C CA . CYS A 1 198 ? 3.599 -1.113 9.955 1.00 95.25 198 CYS A CA 1
ATOM 1593 C C . CYS A 1 198 ? 4.920 -0.624 9.347 1.00 95.25 198 CYS A C 1
ATOM 1595 O O . CYS A 1 198 ? 5.672 -1.415 8.796 1.00 95.25 198 CYS A O 1
ATOM 1597 N N . LEU A 1 199 ? 5.240 0.668 9.462 1.00 92.75 199 LEU A N 1
ATOM 1598 C CA . LEU A 1 199 ? 6.502 1.218 8.955 1.00 92.75 199 LEU A CA 1
ATOM 1599 C C . LEU A 1 199 ? 7.738 0.773 9.742 1.00 92.75 199 LEU A C 1
ATOM 1601 O O . LEU A 1 199 ? 8.837 0.877 9.209 1.00 92.75 199 LEU A O 1
ATOM 1605 N N . ALA A 1 200 ? 7.579 0.312 10.982 1.00 91.69 200 ALA A N 1
ATOM 1606 C CA . ALA A 1 200 ? 8.660 -0.241 11.792 1.00 91.69 200 ALA A CA 1
ATOM 1607 C C . ALA A 1 200 ? 8.861 -1.753 11.574 1.00 91.69 200 ALA A C 1
ATOM 1609 O O . ALA A 1 200 ? 9.906 -2.286 11.952 1.00 91.69 200 ALA A O 1
ATOM 1610 N N . ASP A 1 201 ? 7.890 -2.444 10.970 1.00 94.75 201 ASP A N 1
ATOM 1611 C CA . ASP A 1 201 ? 7.986 -3.870 10.666 1.00 94.75 201 ASP A CA 1
ATOM 1612 C C . ASP A 1 201 ? 9.039 -4.144 9.579 1.00 94.75 201 ASP A C 1
ATOM 1614 O O . ASP A 1 201 ? 9.085 -3.493 8.528 1.00 94.75 201 ASP A O 1
ATOM 1618 N N . ILE A 1 202 ? 9.896 -5.138 9.826 1.00 94.06 202 ILE A N 1
ATOM 1619 C CA . ILE A 1 202 ? 11.034 -5.470 8.960 1.00 94.06 202 ILE A CA 1
ATOM 1620 C C . ILE A 1 202 ? 10.594 -5.979 7.579 1.00 94.06 202 ILE A C 1
ATOM 1622 O O . ILE A 1 202 ? 11.241 -5.670 6.574 1.00 94.06 202 ILE A O 1
ATOM 1626 N N . ASN A 1 203 ? 9.489 -6.724 7.505 1.00 93.38 203 ASN A N 1
ATOM 1627 C CA . ASN A 1 203 ? 8.961 -7.287 6.266 1.00 93.38 203 ASN A CA 1
ATOM 1628 C C . ASN A 1 203 ? 8.359 -6.182 5.404 1.00 93.38 203 ASN A C 1
ATOM 1630 O O . ASN A 1 203 ? 8.636 -6.111 4.202 1.00 93.38 203 ASN A O 1
ATOM 1634 N N . VAL A 1 204 ? 7.605 -5.272 6.026 1.00 94.44 204 VAL A N 1
ATOM 1635 C CA . VAL A 1 204 ? 7.089 -4.070 5.363 1.00 94.44 204 VAL A CA 1
ATOM 1636 C C . VAL A 1 204 ? 8.246 -3.209 4.861 1.00 94.44 204 VAL A C 1
ATOM 1638 O O . VAL A 1 204 ? 8.299 -2.907 3.667 1.00 94.44 204 VAL A O 1
ATOM 1641 N N . CYS A 1 205 ? 9.219 -2.879 5.716 1.00 92.38 205 CYS A N 1
ATOM 1642 C CA . CYS A 1 205 ? 10.406 -2.100 5.346 1.00 92.38 205 CYS A CA 1
ATOM 1643 C C . CYS A 1 205 ? 11.124 -2.683 4.129 1.00 92.38 205 CYS A C 1
ATOM 1645 O O . CYS A 1 205 ? 11.379 -1.982 3.142 1.00 92.38 205 CYS A O 1
ATOM 1647 N N . HIS A 1 206 ? 11.427 -3.981 4.189 1.00 92.31 206 HIS A N 1
ATOM 1648 C CA . HIS A 1 206 ? 12.106 -4.679 3.112 1.00 92.31 206 HIS A CA 1
ATOM 1649 C C . HIS A 1 206 ? 11.293 -4.601 1.819 1.00 92.31 206 HIS A C 1
ATOM 1651 O O . HIS A 1 206 ? 11.831 -4.224 0.773 1.00 92.31 206 HIS A O 1
ATOM 1657 N N . LYS A 1 207 ? 9.981 -4.855 1.892 1.00 92.19 207 LYS A N 1
ATOM 1658 C CA . LYS A 1 207 ? 9.126 -4.857 0.709 1.00 92.19 207 LYS A CA 1
ATOM 1659 C C . LYS A 1 207 ? 9.007 -3.476 0.069 1.00 92.19 207 LYS A C 1
ATOM 1661 O O . LYS A 1 207 ? 9.135 -3.354 -1.150 1.00 92.19 207 LYS A O 1
ATOM 1666 N N . LEU A 1 208 ? 8.834 -2.421 0.865 1.00 92.50 208 LEU A N 1
ATOM 1667 C CA . LEU A 1 208 ? 8.807 -1.038 0.374 1.00 92.50 208 LEU A CA 1
ATOM 1668 C C . LEU A 1 208 ? 10.134 -0.641 -0.297 1.00 92.50 208 LEU A C 1
ATOM 1670 O O . LEU A 1 208 ? 10.140 0.047 -1.328 1.00 92.50 208 LEU A O 1
ATOM 1674 N N . ASN A 1 209 ? 11.260 -1.110 0.250 1.00 91.12 209 ASN A N 1
ATOM 1675 C CA . ASN A 1 209 ? 12.576 -0.863 -0.325 1.00 91.12 209 ASN A CA 1
ATOM 1676 C C . ASN A 1 209 ? 12.754 -1.533 -1.700 1.00 91.12 209 ASN A C 1
ATOM 1678 O O . ASN A 1 209 ? 13.264 -0.897 -2.630 1.00 91.12 209 ASN A O 1
ATOM 1682 N N . GLU A 1 210 ? 12.268 -2.770 -1.860 1.00 89.06 210 GLU A N 1
ATOM 1683 C CA . GLU A 1 210 ? 12.243 -3.464 -3.156 1.00 89.06 210 GLU A CA 1
ATOM 1684 C C . GLU A 1 210 ? 11.429 -2.689 -4.200 1.00 89.06 210 GLU A C 1
ATOM 1686 O O . GLU A 1 210 ? 11.867 -2.534 -5.342 1.00 89.06 210 GLU A O 1
ATOM 1691 N N . ILE A 1 211 ? 10.263 -2.163 -3.810 1.00 86.31 211 ILE A N 1
ATOM 1692 C CA . ILE A 1 211 ? 9.323 -1.510 -4.726 1.00 86.31 211 ILE A CA 1
ATOM 1693 C C . ILE A 1 211 ? 9.901 -0.202 -5.271 1.00 86.31 211 ILE A C 1
ATOM 1695 O O . ILE A 1 211 ? 10.066 -0.066 -6.476 1.00 86.31 211 ILE A O 1
ATOM 1699 N N . VAL A 1 212 ? 10.229 0.773 -4.420 1.00 83.12 212 VAL A N 1
ATOM 1700 C CA . VAL A 1 212 ? 10.662 2.112 -4.884 1.00 83.12 212 VAL A CA 1
ATOM 1701 C C . VAL A 1 212 ? 11.752 2.748 -4.020 1.00 83.12 212 VAL A C 1
ATOM 1703 O O . VAL A 1 212 ? 12.375 3.725 -4.441 1.00 83.12 212 VAL A O 1
ATOM 1706 N N . GLY A 1 213 ? 12.023 2.168 -2.851 1.00 83.31 213 GLY A N 1
ATOM 1707 C CA . GLY A 1 213 ? 12.867 2.749 -1.811 1.00 83.31 213 GLY A CA 1
ATOM 1708 C C . GLY A 1 213 ? 12.015 3.251 -0.648 1.00 83.31 213 GLY A C 1
ATOM 1709 O O . GLY A 1 213 ? 11.070 4.017 -0.856 1.00 83.31 213 GLY A O 1
ATOM 1710 N N . PHE A 1 214 ? 12.367 2.816 0.562 1.00 83.88 214 PHE A N 1
ATOM 1711 C CA . PHE A 1 214 ? 11.611 3.077 1.789 1.00 83.88 214 PHE A CA 1
ATOM 1712 C C . PHE A 1 214 ? 11.374 4.577 2.021 1.00 83.88 214 PHE A C 1
ATOM 1714 O O . PHE A 1 214 ? 10.226 5.002 2.131 1.00 83.88 214 PHE A O 1
ATOM 1721 N N . ASP A 1 215 ? 12.431 5.392 1.947 1.00 85.00 215 ASP A N 1
ATOM 1722 C CA . ASP A 1 215 ? 12.381 6.832 2.243 1.00 85.00 215 ASP A CA 1
ATOM 1723 C C . ASP A 1 215 ? 11.351 7.597 1.401 1.00 85.00 215 ASP A C 1
ATOM 1725 O O . ASP A 1 215 ? 10.693 8.523 1.881 1.00 85.00 215 ASP A O 1
ATOM 1729 N N . ARG A 1 216 ? 11.180 7.212 0.128 1.00 86.25 216 ARG A N 1
ATOM 1730 C CA . ARG A 1 216 ? 10.225 7.869 -0.779 1.00 86.25 216 ARG A CA 1
ATOM 1731 C C . ARG A 1 216 ? 8.783 7.588 -0.378 1.00 86.25 216 ARG A C 1
ATOM 1733 O O . ARG A 1 216 ? 7.956 8.495 -0.437 1.00 86.25 216 ARG A O 1
ATOM 1740 N N . ILE A 1 217 ? 8.487 6.351 0.019 1.00 87.56 217 ILE A N 1
ATOM 1741 C CA . ILE A 1 217 ? 7.147 5.964 0.470 1.00 87.56 217 ILE A CA 1
ATOM 1742 C C . ILE A 1 217 ? 6.877 6.559 1.845 1.00 87.56 217 ILE A C 1
ATOM 1744 O O . ILE A 1 217 ? 5.824 7.154 2.045 1.00 87.56 217 ILE A O 1
ATOM 1748 N N . GLN A 1 218 ? 7.843 6.481 2.757 1.00 87.25 218 GLN A N 1
ATOM 1749 C CA . GLN A 1 218 ? 7.730 7.070 4.085 1.00 87.25 218 GLN A CA 1
ATOM 1750 C C . GLN A 1 218 ? 7.458 8.581 4.006 1.00 87.25 218 GLN A C 1
ATOM 1752 O O . GLN A 1 218 ? 6.546 9.075 4.663 1.00 87.25 218 GLN A O 1
ATOM 1757 N N . SER A 1 219 ? 8.169 9.308 3.136 1.00 87.75 219 SER A N 1
ATOM 1758 C CA . SER A 1 219 ? 7.916 10.738 2.905 1.00 87.75 219 SER A CA 1
ATOM 1759 C C . SER A 1 219 ? 6.506 11.003 2.365 1.00 87.75 219 SER A C 1
ATOM 1761 O O . SER A 1 219 ? 5.854 11.953 2.790 1.00 87.75 219 SER A O 1
ATOM 1763 N N . ALA A 1 220 ? 6.014 10.164 1.446 1.00 88.50 220 ALA A N 1
ATOM 1764 C CA . ALA A 1 220 ? 4.658 10.288 0.912 1.00 88.50 220 ALA A CA 1
ATOM 1765 C C . ALA A 1 220 ? 3.590 10.020 1.986 1.00 88.50 220 ALA A C 1
ATOM 1767 O O . ALA A 1 220 ? 2.615 10.762 2.070 1.00 88.50 220 ALA A O 1
ATOM 1768 N N . ILE A 1 221 ? 3.799 9.007 2.834 1.00 89.62 221 ILE A N 1
ATOM 1769 C CA . ILE A 1 221 ? 2.915 8.683 3.960 1.00 89.62 221 ILE A CA 1
ATOM 1770 C C . ILE A 1 221 ? 2.875 9.845 4.952 1.00 89.62 221 ILE A C 1
ATOM 1772 O O . ILE A 1 221 ? 1.791 10.313 5.289 1.00 89.62 221 ILE A O 1
ATOM 1776 N N . TYR A 1 222 ? 4.028 10.369 5.376 1.00 86.94 222 TYR A N 1
ATOM 1777 C CA . TYR A 1 222 ? 4.046 11.514 6.287 1.00 86.94 222 TYR A CA 1
ATOM 1778 C C . TYR A 1 222 ? 3.425 12.763 5.673 1.00 86.94 222 TYR A C 1
ATOM 1780 O O . TYR A 1 222 ? 2.750 13.488 6.390 1.00 86.94 222 TYR A O 1
ATOM 1788 N N . GLY A 1 223 ? 3.571 12.987 4.365 1.00 85.81 223 GLY A N 1
ATOM 1789 C CA . GLY A 1 223 ? 2.864 14.069 3.681 1.00 85.81 223 GLY A CA 1
ATOM 1790 C C . GLY A 1 223 ? 1.341 13.946 3.797 1.00 85.81 223 GLY A C 1
ATOM 1791 O O . GLY A 1 223 ? 0.664 14.944 4.011 1.00 85.81 223 GLY A O 1
ATOM 1792 N N . VAL A 1 224 ? 0.791 12.731 3.713 1.00 84.56 224 VAL A N 1
ATOM 1793 C CA . VAL A 1 224 ? -0.650 12.487 3.903 1.00 84.56 224 VAL A CA 1
ATOM 1794 C C . VAL A 1 224 ? -1.060 12.666 5.366 1.00 84.56 224 VAL A C 1
ATOM 1796 O O . VAL A 1 224 ? -2.097 13.264 5.642 1.00 84.56 224 VAL A O 1
ATOM 1799 N N . ILE A 1 225 ? -0.247 12.169 6.298 1.00 81.88 225 ILE A N 1
ATOM 1800 C CA . ILE A 1 225 ? -0.561 12.155 7.730 1.00 81.88 225 ILE A CA 1
ATOM 1801 C C . ILE A 1 225 ? -0.406 13.539 8.375 1.00 81.88 225 ILE A C 1
ATOM 1803 O O . ILE A 1 225 ? -1.278 13.947 9.126 1.00 81.88 225 ILE A O 1
ATOM 1807 N N . GLN A 1 226 ? 0.666 14.281 8.083 1.00 73.88 226 GLN A N 1
ATOM 1808 C CA . GLN A 1 226 ? 0.940 15.600 8.682 1.00 73.88 226 GLN A CA 1
ATOM 1809 C C . GLN A 1 226 ? -0.044 16.685 8.240 1.00 73.88 226 GLN A C 1
ATOM 1811 O O . GLN A 1 226 ? -0.209 17.683 8.935 1.00 73.88 226 GLN A O 1
ATOM 1816 N N . ASN A 1 227 ? -0.709 16.494 7.100 1.00 66.69 227 ASN A N 1
ATOM 1817 C CA . ASN A 1 227 ? -1.791 17.376 6.663 1.00 66.69 227 ASN A CA 1
ATOM 1818 C C . ASN A 1 227 ? -3.057 17.232 7.525 1.00 66.69 227 ASN A C 1
ATOM 1820 O O . ASN A 1 227 ? -3.996 18.008 7.361 1.00 66.69 227 ASN A O 1
ATOM 1824 N N . LEU A 1 228 ? -3.105 16.234 8.410 1.00 67.50 228 LEU A N 1
ATOM 1825 C CA . LEU A 1 228 ? -4.216 15.952 9.301 1.00 67.50 228 LEU A CA 1
ATOM 1826 C C . LEU A 1 228 ? -3.741 16.243 10.733 1.00 67.50 228 LEU A C 1
ATOM 1828 O O . LEU A 1 228 ? -2.694 15.762 11.155 1.00 67.50 228 LEU A O 1
ATOM 1832 N N . GLU A 1 229 ? -4.455 17.098 11.469 1.00 60.31 229 GLU A N 1
ATOM 1833 C CA . GLU A 1 229 ? -4.079 17.460 12.843 1.00 60.31 229 GLU A CA 1
ATOM 1834 C C . GLU A 1 229 ? -4.183 16.226 13.756 1.00 60.31 229 GLU A C 1
ATOM 1836 O O . GLU A 1 229 ? -5.274 15.693 13.969 1.00 60.31 229 GLU A O 1
ATOM 1841 N N . ILE A 1 230 ? -3.048 15.759 14.292 1.00 61.25 230 ILE A N 1
ATOM 1842 C CA . ILE A 1 230 ? -2.975 14.600 15.197 1.00 61.25 230 ILE A CA 1
ATOM 1843 C C . ILE A 1 230 ? -2.269 15.013 16.493 1.00 61.25 230 ILE A C 1
ATOM 1845 O O . ILE A 1 230 ? -1.187 15.605 16.434 1.00 61.25 230 ILE A O 1
ATOM 1849 N N . PRO A 1 231 ? -2.795 14.643 17.672 1.00 56.16 231 PRO A N 1
ATOM 1850 C CA . PRO A 1 231 ? -2.024 14.650 18.909 1.00 56.16 231 PRO A CA 1
ATOM 1851 C C . PRO A 1 231 ? -0.928 13.572 18.831 1.00 56.16 231 PRO A C 1
ATOM 1853 O O . PRO A 1 231 ? -1.210 1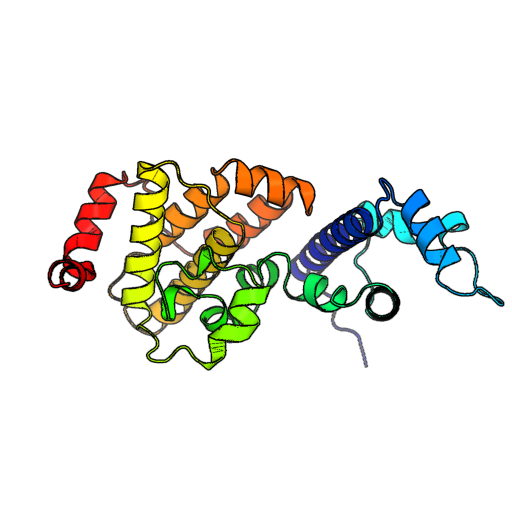2.378 18.869 1.00 56.16 231 PRO A O 1
ATOM 1856 N N . LEU A 1 232 ? 0.330 13.991 18.682 1.00 56.56 232 LEU A N 1
ATOM 1857 C CA . LEU A 1 232 ? 1.493 13.125 18.417 1.00 56.56 232 LEU A CA 1
ATOM 1858 C C . LEU A 1 232 ? 2.019 12.354 19.641 1.00 56.56 232 LEU A C 1
ATOM 1860 O O . LEU A 1 232 ? 3.141 11.841 19.614 1.00 56.56 232 LEU A O 1
ATOM 1864 N N . GLU A 1 233 ? 1.258 12.267 20.728 1.00 61.53 233 GLU A N 1
ATOM 1865 C CA . GLU A 1 233 ? 1.728 11.552 21.909 1.00 61.53 233 GLU A CA 1
ATOM 1866 C C . GLU A 1 233 ? 1.727 10.042 21.652 1.00 61.53 233 GLU A C 1
ATOM 1868 O O . GLU A 1 233 ? 0.713 9.419 21.328 1.00 61.53 233 GLU A O 1
ATOM 1873 N N . ARG A 1 234 ? 2.911 9.434 21.774 1.00 64.38 234 ARG A N 1
ATOM 1874 C CA . ARG A 1 234 ? 3.066 7.983 21.714 1.00 64.38 234 ARG A CA 1
ATOM 1875 C C . ARG A 1 234 ? 2.489 7.380 22.993 1.00 64.38 234 ARG A C 1
ATOM 1877 O O . ARG A 1 234 ? 3.175 7.287 24.003 1.00 64.38 234 ARG A O 1
ATOM 1884 N N . ILE A 1 235 ? 1.235 6.963 22.914 1.00 71.62 235 ILE A N 1
ATOM 1885 C CA . ILE A 1 235 ? 0.564 6.128 23.911 1.00 71.62 235 ILE A CA 1
ATOM 1886 C C . ILE A 1 235 ? 1.146 4.707 23.825 1.00 71.62 235 ILE A C 1
ATOM 1888 O O . ILE A 1 235 ? 1.378 4.208 22.723 1.00 71.62 235 ILE A O 1
ATOM 1892 N N . ASP A 1 236 ? 1.434 4.069 24.956 1.00 81.25 236 ASP A N 1
ATOM 1893 C CA . ASP A 1 236 ? 1.932 2.693 24.982 1.00 81.25 236 ASP A CA 1
ATOM 1894 C C . ASP A 1 236 ? 0.823 1.669 24.666 1.00 81.25 236 ASP A C 1
ATOM 1896 O O . ASP A 1 236 ? -0.366 1.934 24.848 1.00 81.25 236 ASP A O 1
ATOM 1900 N N . SER A 1 237 ? 1.216 0.476 24.210 1.00 80.00 237 SER A N 1
ATOM 1901 C CA . SER A 1 237 ? 0.290 -0.574 23.763 1.00 80.00 237 SER A CA 1
ATOM 1902 C C . SER A 1 237 ? -0.713 -1.018 24.833 1.00 80.00 237 SER A C 1
ATOM 1904 O O . SER A 1 237 ? -1.831 -1.390 24.490 1.00 80.00 237 SER A O 1
ATOM 1906 N N . LYS A 1 238 ? -0.350 -0.975 26.125 1.00 81.44 238 LYS A N 1
ATOM 1907 C CA . LYS A 1 238 ? -1.266 -1.362 27.206 1.00 81.44 238 LYS A CA 1
ATOM 1908 C C . LYS A 1 238 ? -2.357 -0.309 27.381 1.00 81.44 238 LYS A C 1
ATOM 1910 O O . LYS A 1 238 ? -3.532 -0.656 27.420 1.00 81.44 238 LYS A O 1
ATOM 1915 N N . SER A 1 239 ? -1.972 0.963 27.408 1.00 82.56 239 SER A N 1
ATOM 1916 C CA . SER A 1 239 ? -2.921 2.078 27.462 1.00 82.56 239 SER A CA 1
ATOM 1917 C C . SER A 1 239 ? -3.849 2.099 26.238 1.00 82.56 239 SER A C 1
ATOM 1919 O O . SER A 1 239 ? -5.038 2.376 26.372 1.00 82.56 239 SER A O 1
ATOM 1921 N N . ARG A 1 240 ? -3.347 1.747 25.042 1.00 85.12 240 ARG A N 1
ATOM 1922 C CA . ARG A 1 240 ? -4.200 1.569 23.850 1.00 85.12 240 ARG A CA 1
ATOM 1923 C C . ARG A 1 240 ? -5.200 0.433 24.011 1.00 85.12 240 ARG A C 1
ATOM 1925 O O . ARG A 1 240 ? -6.366 0.603 23.666 1.00 85.12 240 ARG A O 1
ATOM 1932 N N . TRP A 1 241 ? -4.777 -0.690 24.589 1.00 83.44 241 TRP A N 1
ATOM 1933 C CA . TRP A 1 241 ? -5.687 -1.801 24.843 1.00 83.44 241 TRP A CA 1
ATOM 1934 C C . TRP A 1 241 ? -6.852 -1.432 25.759 1.00 83.44 241 TRP A C 1
ATOM 1936 O O . TRP A 1 241 ? -7.989 -1.813 25.494 1.00 83.44 241 TRP A O 1
ATOM 1946 N N . GLU A 1 242 ? -6.578 -0.657 26.807 1.00 83.88 242 GLU A N 1
ATOM 1947 C CA . GLU A 1 242 ? -7.601 -0.185 27.743 1.00 83.88 242 GLU A CA 1
ATOM 1948 C C . GLU A 1 242 ? -8.638 0.718 27.047 1.00 83.88 242 GLU A C 1
ATOM 1950 O O . GLU A 1 242 ? -9.831 0.582 27.304 1.00 83.88 242 GLU A O 1
ATOM 1955 N N . VAL A 1 243 ? -8.215 1.562 26.095 1.00 82.31 243 VAL A N 1
ATOM 1956 C CA . VAL A 1 243 ? -9.117 2.402 25.275 1.00 82.31 243 VAL A CA 1
ATOM 1957 C C . VAL A 1 243 ? -10.029 1.566 24.367 1.00 82.31 243 VAL A C 1
ATOM 1959 O O . VAL A 1 243 ? -11.163 1.959 24.084 1.00 82.31 243 VAL A O 1
ATOM 1962 N N . LEU A 1 244 ? -9.554 0.410 23.900 1.00 82.94 244 LEU A N 1
ATOM 1963 C CA . LEU A 1 244 ? -10.322 -0.482 23.031 1.00 82.94 244 LEU A CA 1
ATOM 1964 C C . LEU A 1 244 ? -11.292 -1.393 23.795 1.00 82.94 244 LEU A C 1
ATOM 1966 O O . LEU A 1 244 ? -12.270 -1.844 23.198 1.00 82.94 244 LEU A O 1
ATOM 1970 N N . GLY A 1 245 ? -11.055 -1.649 25.086 1.00 72.44 245 GLY A N 1
ATOM 1971 C CA . GLY A 1 245 ? -11.804 -2.624 25.888 1.00 72.44 245 GLY A CA 1
ATOM 1972 C C . GLY A 1 245 ? -13.325 -2.452 25.819 1.00 72.44 245 GLY A C 1
ATOM 1973 O O . GLY A 1 245 ? -14.040 -3.407 25.525 1.00 72.44 245 GLY A O 1
ATOM 1974 N N . ASP A 1 246 ? -13.819 -1.221 25.971 1.00 70.44 246 ASP A N 1
ATOM 1975 C CA . ASP A 1 246 ? -15.258 -0.922 25.904 1.00 70.44 246 ASP A CA 1
ATOM 1976 C C . ASP A 1 246 ? -15.850 -1.135 24.497 1.00 70.44 246 ASP A C 1
ATOM 1978 O O . ASP A 1 246 ? -17.034 -1.434 24.341 1.00 70.44 246 ASP A O 1
ATOM 1982 N N . ARG A 1 247 ? -15.028 -0.995 23.450 1.00 71.88 247 ARG A N 1
ATOM 1983 C CA . ARG A 1 247 ? -15.434 -1.079 22.033 1.00 71.88 247 ARG A CA 1
ATOM 1984 C C . ARG A 1 247 ? -15.385 -2.510 21.496 1.00 71.88 247 ARG A C 1
ATOM 1986 O O . ARG A 1 247 ? -16.056 -2.826 20.515 1.00 71.88 247 ARG A O 1
ATOM 1993 N N . LEU A 1 248 ? -14.617 -3.370 22.159 1.00 70.94 248 LEU A N 1
ATOM 1994 C CA . LEU A 1 248 ? -14.461 -4.791 21.853 1.00 70.94 248 LEU A CA 1
ATOM 1995 C C . LEU A 1 248 ? -15.188 -5.689 22.858 1.00 70.94 248 LEU A C 1
ATOM 1997 O O . LEU A 1 248 ? -15.029 -6.904 22.811 1.00 70.94 248 LEU A O 1
ATOM 2001 N N . ALA A 1 249 ? -16.016 -5.126 23.744 1.00 60.38 249 ALA A N 1
ATOM 2002 C CA . ALA A 1 249 ? -16.725 -5.881 24.778 1.00 60.38 249 ALA A CA 1
ATOM 2003 C C . ALA A 1 249 ? -17.541 -7.067 24.219 1.00 60.38 249 ALA A C 1
ATOM 2005 O O . ALA A 1 249 ? -17.625 -8.110 24.866 1.00 60.38 249 ALA A O 1
ATOM 2006 N N . TRP A 1 250 ? -18.051 -6.956 22.987 1.00 59.81 250 TRP A N 1
ATOM 2007 C CA . TRP A 1 250 ? -18.775 -8.015 22.271 1.00 59.81 250 TRP A CA 1
ATOM 2008 C C . TRP A 1 250 ? -17.902 -9.215 21.842 1.00 59.81 250 TRP A C 1
ATOM 2010 O O . TRP A 1 250 ? -18.442 -10.275 21.533 1.00 59.81 250 TRP A O 1
ATOM 2020 N N . VAL A 1 251 ? -16.569 -9.085 21.833 1.00 51.31 251 VAL A N 1
ATOM 2021 C CA . VAL A 1 251 ? -15.626 -10.188 21.558 1.00 51.31 251 VAL A CA 1
ATOM 2022 C C . VAL A 1 251 ? -15.563 -11.164 22.744 1.00 51.31 251 VAL A C 1
ATOM 2024 O O . VAL A 1 251 ? -15.297 -12.345 22.556 1.00 51.31 251 VAL A O 1
ATOM 2027 N N . SER A 1 252 ? -15.898 -10.703 23.954 1.00 39.41 252 SER A N 1
ATOM 2028 C CA . SER A 1 252 ? -15.909 -11.500 25.196 1.00 39.41 252 SER A CA 1
ATOM 2029 C C . SER A 1 252 ? -17.082 -12.486 25.301 1.00 39.41 252 SER A C 1
ATOM 2031 O O . SER A 1 252 ? -17.117 -13.297 26.224 1.00 39.41 252 SER A O 1
ATOM 2033 N N . GLU A 1 253 ? -18.066 -12.386 24.403 1.00 35.91 253 GLU A N 1
ATOM 2034 C CA . GLU A 1 253 ? -19.295 -13.193 24.407 1.00 35.91 253 GLU A CA 1
ATOM 2035 C C . GLU A 1 253 ? -19.304 -14.294 23.325 1.00 35.91 253 GLU A C 1
ATOM 2037 O O . GLU A 1 253 ? -20.337 -14.933 23.116 1.00 35.91 253 GLU A O 1
ATOM 2042 N N . ARG A 1 254 ? -18.177 -14.526 22.634 1.00 35.44 254 ARG A N 1
ATOM 2043 C CA . ARG A 1 254 ? -18.019 -15.590 21.626 1.00 35.44 254 ARG A CA 1
ATOM 2044 C C . ARG A 1 254 ? -17.192 -16.768 22.122 1.00 35.44 254 ARG A C 1
ATOM 2046 O O . ARG A 1 254 ? -16.154 -16.535 22.775 1.00 35.44 254 ARG A O 1
#

Radius of gyration: 20.49 Å; chains: 1; bounding box: 42×39×66 Å

pLDDT: mean 85.62, std 12.85, range [35.06, 97.5]

Foldseek 3Di:
DDDDDDDPVRLLLLLLLLLLLVLVVCVVVVHDALLRVQVVLCVVPPDDDDDRCNVVVVCRCSNVSVGGDDPVNQVSVCVVPPCSVVCSCQNDLRQSCLQDNDLVSLVVLLLLQQPLCRLVDDPVRCVVCVVVGDHGDDLLLSLLSLLVSLLVCVVVVNAGDVSQLSNLSSSLLNQQVVCVVPNRPDASLSSVVSNVSLLPGPRSQVVSCSRRRSVSSVVSSCVRVVVGDHPPDDDDSVSSVVSSCVVCVVVVVD

Secondary structure (DSSP, 8-state):
-PPPPPPHHHHHHHHHHHHHHHHHHHHHTT--SHHHHHHHHHHHS--SS---TTTTTTTHHHHTTSSPPPHHHHHHHHTTSTTHHHHHHH-GGGHHHHHHS-GGGTGGG-GGGT-TTGGGS-HHHHHHHTTT---PPPHHHHHHHHHHHHHHHHHHTPPP-HHHHHHHHHHHHHHHHHHTTS--SS-HHHHHHHHHHHHH-HHHHHHHHHHT-HHHHHHHHHHHHHTS--------HHHHHHHHHTTSGGGGG-

Sequence (254 aa):
MCRVPQTFSERNEGIIRTVALMRHLASIVGVKNAYQFAKWFDGKQNTFNRASTAASGKWSRNFSGQVSLKGEQLDLLERLIPDARRFYEQGPADLWTALWSDPVNLWPLCRTRYCDDGPEIDDRIWTVIKDELKNERTLDTVIAEFEANLLLAQHYGEPLTIRHLSEGIALFRLYHHINALTRINADGAGLYQSIVACLADINVCHKLNEIVGFDRIQSAIYGVIQNLEIPLERIDSKSRWEVLGDRLAWVSER